Protein AF-A0A8J2SPM0-F1 (afdb_monomer)

Organism: NCBI:txid35677

Structure (mmCIF, N/CA/C/O backbone):
data_AF-A0A8J2SPM0-F1
#
_entry.id   AF-A0A8J2SPM0-F1
#
loop_
_atom_site.group_PDB
_atom_site.id
_atom_site.type_symbol
_atom_site.label_atom_id
_atom_site.label_alt_id
_atom_site.label_comp_id
_atom_site.label_asym_id
_atom_site.label_entity_id
_atom_site.label_seq_id
_atom_site.pdbx_PDB_ins_code
_atom_site.Cartn_x
_atom_site.Cartn_y
_atom_site.Cartn_z
_atom_site.occupancy
_atom_site.B_iso_or_equiv
_atom_site.auth_seq_id
_atom_site.auth_comp_id
_atom_site.auth_asym_id
_atom_site.auth_atom_id
_atom_site.pdbx_PDB_model_num
ATOM 1 N N . MET A 1 1 ? 37.078 8.625 -12.704 1.00 61.88 1 MET A N 1
ATOM 2 C CA . MET A 1 1 ? 36.762 7.289 -13.278 1.00 61.88 1 MET A CA 1
ATOM 3 C C . MET A 1 1 ? 35.542 6.614 -12.627 1.00 61.88 1 MET A C 1
ATOM 5 O O . MET A 1 1 ? 34.953 5.754 -13.272 1.00 61.88 1 MET A O 1
ATOM 9 N N . GLY A 1 2 ? 35.120 7.012 -11.414 1.00 75.56 2 GLY A N 1
ATOM 10 C CA . GLY A 1 2 ? 33.986 6.407 -10.690 1.00 75.56 2 GLY A CA 1
ATOM 11 C C . GLY A 1 2 ? 32.597 6.608 -11.316 1.00 75.56 2 GLY A C 1
ATOM 12 O O . GLY A 1 2 ? 31.775 5.696 -11.258 1.00 75.56 2 GLY A O 1
ATOM 13 N N . ASP A 1 3 ? 32.351 7.722 -12.012 1.00 78.69 3 ASP A N 1
ATOM 14 C CA . ASP A 1 3 ? 31.013 8.030 -12.556 1.00 78.69 3 ASP A CA 1
ATOM 15 C C . ASP A 1 3 ? 30.542 7.047 -13.634 1.00 78.69 3 ASP A C 1
ATOM 17 O O . ASP A 1 3 ? 29.350 6.763 -13.767 1.00 78.69 3 ASP A O 1
ATOM 21 N N . ARG A 1 4 ? 31.480 6.447 -14.379 1.00 81.19 4 ARG A N 1
ATOM 22 C CA . ARG A 1 4 ? 31.150 5.419 -15.380 1.00 81.19 4 ARG A CA 1
ATOM 23 C C . ARG A 1 4 ? 30.679 4.120 -14.723 1.00 81.19 4 ARG A C 1
ATOM 25 O O . ARG A 1 4 ? 29.792 3.455 -15.254 1.00 81.19 4 ARG A O 1
ATOM 32 N N . ILE A 1 5 ? 31.243 3.777 -13.563 1.00 82.31 5 ILE A N 1
ATOM 33 C CA . ILE A 1 5 ? 30.875 2.579 -12.796 1.00 82.31 5 ILE A CA 1
ATOM 34 C C . ILE A 1 5 ? 29.509 2.796 -12.129 1.00 82.31 5 ILE A C 1
ATOM 36 O O . ILE A 1 5 ? 28.640 1.929 -12.231 1.00 82.31 5 ILE A O 1
ATOM 40 N N . ALA A 1 6 ? 29.271 3.979 -11.551 1.00 77.88 6 ALA A N 1
ATOM 41 C CA . ALA A 1 6 ? 27.974 4.351 -10.979 1.00 77.88 6 ALA A CA 1
ATOM 42 C C . ALA A 1 6 ? 26.850 4.345 -12.035 1.00 77.88 6 ALA A C 1
ATOM 44 O O . ALA A 1 6 ? 25.774 3.783 -11.815 1.00 77.88 6 ALA A O 1
ATOM 45 N N . GLY A 1 7 ? 27.123 4.878 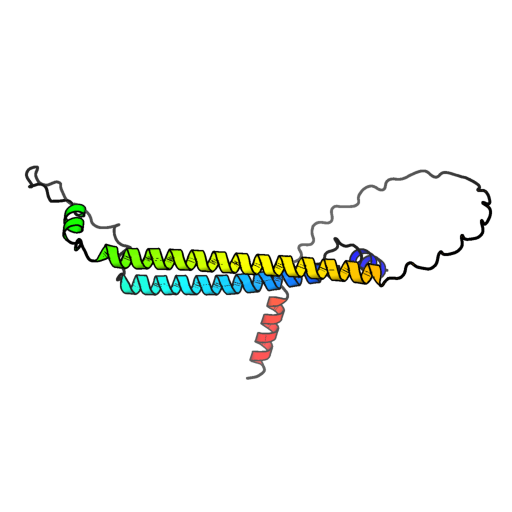-13.232 1.00 84.94 7 GLY A N 1
ATOM 46 C CA . GLY A 1 7 ? 26.183 4.850 -14.353 1.00 84.94 7 GLY A CA 1
ATOM 47 C C . GLY A 1 7 ? 25.861 3.437 -14.858 1.00 84.94 7 GLY A C 1
ATOM 48 O O . GLY A 1 7 ? 24.734 3.178 -15.282 1.00 84.94 7 GLY A O 1
ATOM 49 N N . PHE A 1 8 ? 26.812 2.500 -14.798 1.00 88.19 8 PHE A N 1
ATOM 50 C CA . PHE A 1 8 ? 26.572 1.097 -15.151 1.00 88.19 8 PHE A CA 1
ATOM 51 C C . PHE A 1 8 ? 25.718 0.374 -14.103 1.00 88.19 8 PHE A C 1
ATOM 53 O O . PHE A 1 8 ? 24.808 -0.376 -14.459 1.00 88.19 8 PHE A O 1
ATOM 60 N N . LEU A 1 9 ? 25.971 0.620 -12.816 1.00 87.19 9 LEU A N 1
ATOM 61 C CA . LEU A 1 9 ? 25.212 0.016 -11.723 1.00 87.19 9 LEU A CA 1
ATOM 62 C C . LEU A 1 9 ? 23.749 0.481 -11.710 1.00 87.19 9 LEU A C 1
ATOM 64 O O . LEU A 1 9 ? 22.857 -0.355 -11.591 1.00 87.19 9 LEU A O 1
ATOM 68 N N . ASN A 1 10 ? 23.478 1.762 -11.967 1.00 87.88 10 ASN A N 1
ATOM 69 C CA . ASN A 1 10 ? 22.110 2.302 -11.990 1.00 87.88 10 ASN A CA 1
ATOM 70 C C . ASN A 1 10 ? 21.226 1.762 -13.127 1.00 87.88 10 ASN A C 1
ATOM 72 O O . ASN A 1 10 ? 19.995 1.800 -13.026 1.00 87.88 10 ASN A O 1
ATOM 76 N N . LYS A 1 11 ? 21.828 1.220 -14.194 1.00 89.06 11 LYS A N 1
ATOM 77 C CA . LYS A 1 11 ? 21.101 0.538 -15.280 1.00 89.06 11 LYS A CA 1
ATOM 78 C C . LYS A 1 11 ? 20.624 -0.859 -14.882 1.00 89.06 11 LYS A C 1
ATOM 80 O O . LYS A 1 11 ? 19.759 -1.418 -15.556 1.00 89.06 11 LYS A O 1
ATOM 85 N N . LYS A 1 12 ? 21.174 -1.440 -13.811 1.00 93.75 12 LYS A N 1
ATOM 86 C CA . LYS A 1 12 ? 20.790 -2.777 -13.360 1.00 93.75 12 LYS A CA 1
ATOM 87 C C . LYS A 1 12 ? 19.464 -2.709 -12.592 1.00 93.75 12 LYS A C 1
ATOM 89 O O . LYS A 1 12 ? 19.326 -1.892 -11.684 1.00 93.75 12 LYS A O 1
ATOM 94 N N . PRO A 1 13 ? 18.494 -3.590 -12.896 1.00 91.50 13 PRO A N 1
ATOM 95 C CA . PRO A 1 13 ? 17.149 -3.529 -12.316 1.00 91.50 13 PRO A CA 1
ATOM 96 C C . PRO A 1 13 ? 17.102 -3.852 -10.817 1.00 91.50 13 PRO A C 1
ATOM 98 O O . PRO A 1 13 ? 16.103 -3.568 -10.165 1.00 91.50 13 PRO A O 1
ATOM 101 N N . TRP A 1 14 ? 18.159 -4.447 -10.270 1.00 93.56 14 TRP A N 1
ATOM 102 C CA . TRP A 1 14 ? 18.282 -4.782 -8.853 1.00 93.56 14 TRP A CA 1
ATOM 103 C C . TRP A 1 14 ? 19.014 -3.709 -8.040 1.00 93.56 14 TRP A C 1
ATOM 105 O O . TRP A 1 14 ? 19.028 -3.787 -6.817 1.00 93.56 14 TRP A O 1
ATOM 115 N N . HIS A 1 15 ? 19.632 -2.713 -8.684 1.00 95.19 15 HIS A N 1
ATOM 116 C CA . HIS A 1 15 ? 20.407 -1.711 -7.961 1.00 95.19 15 HIS A CA 1
ATOM 117 C C . HIS A 1 15 ? 19.466 -0.740 -7.230 1.00 95.19 15 HIS A C 1
ATOM 119 O O . HIS A 1 15 ? 18.539 -0.219 -7.861 1.00 95.19 15 HIS A O 1
ATOM 125 N N . PRO A 1 16 ? 19.667 -0.464 -5.930 1.00 92.88 16 PRO A N 1
ATOM 126 C CA . PRO A 1 16 ? 18.746 0.366 -5.151 1.00 92.88 16 PRO A CA 1
ATOM 127 C C . PRO A 1 16 ? 18.703 1.814 -5.654 1.00 92.88 16 PRO A C 1
ATOM 129 O O . PRO A 1 16 ? 17.641 2.423 -5.688 1.00 92.88 16 PRO A O 1
ATOM 132 N N . SER A 1 17 ? 19.830 2.337 -6.145 1.00 91.50 17 SER A N 1
ATOM 133 C CA . SER A 1 17 ? 19.923 3.691 -6.711 1.00 91.50 17 SER A CA 1
ATOM 134 C C . SER A 1 17 ? 19.418 3.797 -8.156 1.00 91.50 17 SER A C 1
ATOM 136 O O . SER A 1 17 ? 19.512 4.858 -8.767 1.00 91.50 17 SER A O 1
ATOM 138 N N . SER A 1 18 ? 18.891 2.712 -8.737 1.00 94.00 18 SER A N 1
ATOM 139 C CA . SER A 1 18 ? 18.189 2.804 -10.017 1.00 94.00 18 SER A CA 1
ATOM 140 C C . SER A 1 18 ? 16.910 3.621 -9.831 1.00 94.00 18 SER A C 1
ATOM 142 O O . SER A 1 18 ? 16.133 3.339 -8.921 1.00 94.00 18 SER A O 1
ATOM 144 N N . PHE A 1 19 ? 16.646 4.575 -10.727 1.00 92.88 19 PHE A N 1
ATOM 145 C CA . PHE A 1 19 ? 15.459 5.440 -10.675 1.00 92.88 19 PHE A CA 1
ATOM 146 C C . PHE A 1 19 ? 14.149 4.653 -10.490 1.00 92.88 19 PHE A C 1
ATOM 148 O O . PHE A 1 19 ? 13.298 5.023 -9.692 1.00 92.88 19 PHE A O 1
ATOM 155 N N . ARG A 1 20 ? 14.019 3.494 -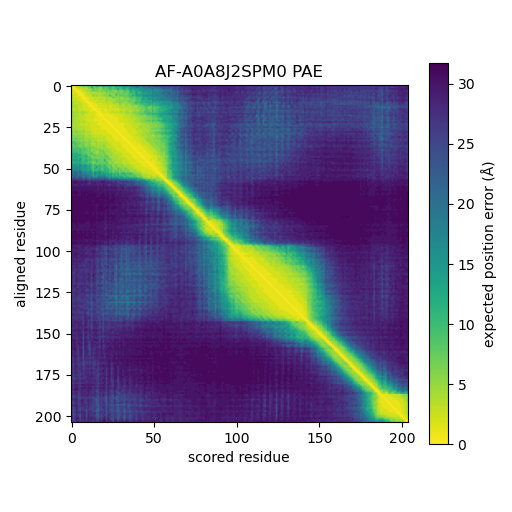11.151 1.00 93.00 20 ARG A N 1
ATOM 156 C CA . ARG A 1 20 ? 12.839 2.619 -11.020 1.00 93.00 20 ARG A CA 1
ATOM 157 C C . ARG A 1 20 ? 12.670 2.027 -9.623 1.00 93.00 20 ARG A C 1
ATOM 159 O O . ARG A 1 20 ? 11.551 1.718 -9.231 1.00 93.00 20 ARG A O 1
ATOM 166 N N . ASN A 1 21 ? 13.766 1.772 -8.916 1.00 94.75 21 ASN A N 1
ATOM 167 C CA . ASN A 1 21 ? 13.711 1.237 -7.560 1.00 94.75 21 ASN A CA 1
ATOM 168 C C . ASN A 1 21 ? 13.490 2.360 -6.551 1.00 94.75 21 ASN A C 1
ATOM 170 O O . ASN A 1 21 ? 12.674 2.180 -5.660 1.00 94.75 21 ASN A O 1
ATOM 174 N N . GLN A 1 22 ? 14.090 3.533 -6.764 1.00 93.88 22 GLN A N 1
ATOM 175 C CA . GLN A 1 22 ? 13.787 4.736 -5.985 1.00 93.88 22 GLN A CA 1
ATOM 176 C C . GLN A 1 22 ? 12.302 5.112 -6.073 1.00 93.88 22 GLN A C 1
ATOM 178 O O . GLN A 1 22 ? 11.670 5.333 -5.048 1.00 93.88 22 GLN A O 1
ATOM 183 N N . GLU A 1 23 ? 11.716 5.088 -7.273 1.00 95.75 23 GLU A N 1
ATOM 184 C CA . GLU A 1 23 ? 10.285 5.345 -7.468 1.00 95.75 23 GLU A CA 1
ATOM 185 C C . GLU A 1 23 ? 9.410 4.316 -6.731 1.00 95.75 23 GLU A C 1
ATOM 187 O O . GLU A 1 23 ? 8.421 4.676 -6.097 1.00 95.75 23 GLU A O 1
ATOM 192 N N . LYS A 1 24 ? 9.786 3.029 -6.746 1.00 96.12 24 LYS A N 1
ATOM 193 C CA . LYS A 1 24 ? 9.072 1.991 -5.983 1.00 96.12 24 LYS A CA 1
ATOM 194 C C . LYS A 1 24 ? 9.172 2.206 -4.478 1.00 96.12 24 LYS A C 1
ATOM 196 O O . LYS A 1 24 ? 8.163 2.046 -3.798 1.00 96.12 24 LYS A O 1
ATOM 201 N N . THR A 1 25 ? 10.362 2.527 -3.972 1.00 96.44 25 THR A N 1
ATOM 202 C CA . THR A 1 25 ? 10.574 2.811 -2.549 1.00 96.44 25 THR A CA 1
ATOM 203 C C . THR A 1 25 ? 9.739 4.012 -2.132 1.00 96.44 25 THR A C 1
ATOM 205 O O . THR A 1 25 ? 8.984 3.912 -1.176 1.00 96.44 25 THR A O 1
ATOM 208 N N . TRP A 1 26 ? 9.750 5.084 -2.923 1.00 96.56 26 TRP A N 1
ATOM 209 C CA . TRP A 1 26 ? 8.947 6.274 -2.661 1.00 96.56 26 TRP A CA 1
ATOM 210 C C . TRP A 1 26 ? 7.435 5.990 -2.642 1.00 96.56 26 TRP A C 1
ATOM 212 O O . TRP A 1 26 ? 6.715 6.447 -1.756 1.00 96.56 26 TRP A O 1
ATOM 222 N N . LEU A 1 27 ? 6.931 5.175 -3.576 1.00 95.44 27 LEU A N 1
ATOM 223 C CA . LEU A 1 27 ? 5.526 4.750 -3.565 1.00 95.44 27 LEU A CA 1
ATOM 224 C C . LEU A 1 27 ? 5.184 3.868 -2.355 1.00 95.44 27 LEU A C 1
ATOM 226 O O . LEU A 1 27 ? 4.064 3.939 -1.843 1.00 95.44 27 LEU A O 1
ATOM 230 N N . ALA A 1 28 ? 6.118 3.025 -1.912 1.00 94.75 28 ALA A N 1
ATOM 231 C CA . ALA A 1 28 ? 5.950 2.209 -0.715 1.00 94.75 28 ALA A CA 1
ATOM 232 C C . ALA A 1 28 ? 5.929 3.077 0.551 1.00 94.75 28 ALA A C 1
ATOM 234 O O . ALA A 1 28 ? 5.056 2.879 1.390 1.00 94.75 28 ALA A O 1
ATOM 235 N N . GLU A 1 29 ? 6.811 4.073 0.643 1.00 94.12 29 GLU A N 1
ATOM 236 C CA . GLU A 1 29 ? 6.851 5.054 1.733 1.00 94.12 29 GLU A CA 1
ATOM 237 C C . GLU A 1 29 ? 5.555 5.863 1.805 1.00 94.12 29 GLU A C 1
ATOM 239 O O . GLU A 1 29 ? 4.922 5.895 2.853 1.00 94.12 29 GLU A O 1
ATOM 244 N N . GLN A 1 30 ? 5.069 6.408 0.683 1.00 92.94 30 GLN A N 1
ATOM 245 C CA . GLN A 1 30 ? 3.784 7.120 0.663 1.00 92.94 30 GLN A CA 1
ATOM 246 C C . GLN A 1 30 ? 2.603 6.249 1.095 1.00 92.94 30 GLN A C 1
ATOM 248 O O . GLN A 1 30 ? 1.615 6.740 1.646 1.00 92.94 30 GLN A O 1
ATOM 253 N N . ARG A 1 31 ? 2.647 4.955 0.772 1.00 92.62 31 ARG A N 1
ATOM 254 C CA . ARG A 1 31 ? 1.608 4.025 1.198 1.00 92.62 31 ARG A CA 1
ATOM 255 C C . ARG A 1 31 ? 1.713 3.744 2.694 1.00 92.62 31 ARG A C 1
ATOM 257 O O . ARG A 1 31 ? 0.686 3.774 3.364 1.00 92.62 31 ARG A O 1
ATOM 264 N N . ALA A 1 32 ? 2.922 3.506 3.194 1.00 92.06 32 ALA A N 1
ATOM 265 C CA . ALA A 1 32 ? 3.178 3.286 4.610 1.00 92.06 32 ALA A CA 1
ATOM 266 C C . ALA A 1 32 ? 2.768 4.505 5.447 1.00 92.06 32 ALA A C 1
ATOM 268 O O . ALA A 1 32 ? 2.089 4.338 6.448 1.00 92.06 32 ALA A O 1
ATOM 269 N N . GLU A 1 33 ? 3.062 5.722 4.986 1.00 91.25 33 GLU A N 1
ATOM 270 C CA . GLU A 1 33 ? 2.674 6.968 5.656 1.00 91.25 33 GLU A CA 1
ATOM 271 C C . GLU A 1 33 ? 1.147 7.116 5.765 1.00 91.25 33 GLU A C 1
ATOM 273 O O . GLU A 1 33 ? 0.616 7.467 6.818 1.00 91.25 33 GLU A O 1
ATOM 278 N N . LYS A 1 34 ? 0.404 6.777 4.702 1.00 91.75 34 LYS A N 1
ATOM 279 C CA . LYS A 1 34 ? -1.071 6.776 4.732 1.00 91.75 34 LYS A CA 1
ATOM 280 C C . LYS A 1 34 ? -1.631 5.716 5.676 1.00 91.75 34 LYS A C 1
ATOM 282 O O . LYS A 1 34 ? -2.621 5.967 6.360 1.00 91.75 34 LYS A O 1
ATOM 287 N N . GLU A 1 35 ? -1.029 4.530 5.691 1.00 86.81 35 GLU A N 1
ATOM 288 C CA . GLU A 1 35 ? -1.426 3.448 6.594 1.00 86.81 35 GLU A CA 1
ATOM 289 C C . GLU A 1 35 ? -1.102 3.806 8.057 1.00 86.81 35 GLU A C 1
ATOM 291 O O . GLU A 1 35 ? -1.930 3.570 8.934 1.00 86.81 35 GLU A O 1
ATOM 296 N N . GLU A 1 36 ? 0.030 4.459 8.323 1.00 88.69 36 GLU A N 1
ATOM 297 C CA . GLU A 1 36 ? 0.413 4.948 9.650 1.00 88.69 36 GLU A CA 1
ATOM 298 C C . GLU A 1 36 ? -0.522 6.059 10.143 1.00 88.69 36 GLU A C 1
ATOM 300 O O . GLU A 1 36 ? -0.984 6.002 11.284 1.00 88.69 36 GLU A O 1
ATOM 305 N N . ALA A 1 37 ? -0.875 7.024 9.288 1.00 89.06 37 ALA A N 1
ATOM 306 C CA . ALA A 1 37 ? -1.863 8.051 9.613 1.00 89.06 37 ALA A CA 1
ATOM 307 C C . ALA A 1 37 ? -3.223 7.432 9.982 1.00 89.06 37 ALA A C 1
ATOM 309 O O . ALA A 1 37 ? -3.774 7.741 11.039 1.00 89.06 37 ALA A O 1
ATOM 310 N N . ALA A 1 38 ? -3.717 6.488 9.176 1.00 89.56 38 ALA A N 1
ATOM 311 C CA . ALA A 1 38 ? -4.972 5.792 9.456 1.00 89.56 38 ALA A CA 1
ATOM 312 C C . ALA A 1 38 ? -4.911 4.964 10.755 1.00 89.56 38 ALA A C 1
ATOM 314 O O . ALA A 1 38 ? -5.873 4.923 11.526 1.00 89.56 38 ALA A O 1
ATOM 315 N N . LEU A 1 39 ? -3.779 4.309 11.033 1.00 88.12 39 LEU A N 1
ATOM 316 C CA . LEU A 1 39 ? -3.575 3.585 12.290 1.00 88.12 39 LEU A CA 1
ATOM 317 C C . LEU A 1 39 ? -3.531 4.533 13.490 1.00 88.12 39 LEU A C 1
ATOM 319 O O . LEU A 1 39 ? -4.102 4.219 14.533 1.00 88.12 39 LEU A O 1
ATOM 323 N N . ARG A 1 40 ? -2.898 5.699 13.353 1.00 90.12 40 ARG A N 1
ATOM 324 C CA . ARG A 1 40 ? -2.813 6.707 14.412 1.00 90.12 40 ARG A CA 1
ATOM 325 C C . ARG A 1 40 ? -4.182 7.283 14.759 1.00 90.12 40 ARG A C 1
ATOM 327 O O . ARG A 1 40 ? -4.492 7.399 15.942 1.00 90.12 40 ARG A O 1
ATOM 334 N N . GLU A 1 41 ? -5.001 7.587 13.755 1.00 88.44 41 GLU A N 1
ATOM 335 C CA . GLU A 1 41 ? -6.392 8.014 13.945 1.00 88.44 41 GLU A CA 1
ATOM 336 C C . GLU A 1 41 ? -7.202 6.940 14.673 1.00 88.44 41 GLU A C 1
ATOM 338 O O . GLU A 1 41 ? -7.847 7.224 15.680 1.00 88.44 41 GLU A O 1
ATOM 343 N N . ARG A 1 42 ? -7.079 5.679 14.247 1.00 87.38 42 ARG A N 1
ATOM 344 C CA . ARG A 1 42 ? -7.768 4.557 14.891 1.00 87.38 42 ARG A CA 1
ATOM 345 C C . ARG A 1 42 ? -7.333 4.347 16.342 1.00 87.38 42 ARG A C 1
ATOM 347 O O . ARG A 1 42 ? -8.159 4.049 17.198 1.00 87.38 42 ARG A O 1
ATOM 354 N N . ILE A 1 43 ? -6.045 4.500 16.643 1.00 89.81 43 ILE A N 1
ATOM 355 C CA . ILE A 1 43 ? -5.537 4.423 18.021 1.00 89.81 43 ILE A CA 1
ATOM 356 C C . ILE A 1 43 ? -6.076 5.588 18.859 1.00 89.81 43 ILE A C 1
ATOM 358 O O . ILE A 1 43 ? -6.397 5.389 20.030 1.00 89.81 43 ILE A O 1
ATOM 362 N N . ALA A 1 44 ? -6.179 6.791 18.290 1.00 90.69 44 ALA A N 1
ATOM 363 C CA . ALA A 1 44 ? -6.751 7.944 18.981 1.00 90.69 44 ALA A CA 1
ATOM 364 C C . ALA A 1 44 ? -8.247 7.747 19.279 1.00 90.69 44 ALA A C 1
ATOM 366 O O . ALA A 1 44 ? -8.689 8.056 20.382 1.00 90.69 44 ALA A O 1
ATOM 367 N N . GLU A 1 45 ? -9.000 7.168 18.342 1.00 86.94 45 GLU A N 1
ATOM 368 C CA . GLU A 1 45 ? -10.412 6.826 18.532 1.00 86.94 45 GLU A CA 1
ATOM 369 C C . GLU A 1 45 ? -10.596 5.781 19.640 1.00 86.94 45 GLU A C 1
ATOM 371 O O . GLU A 1 45 ? -11.365 6.011 20.567 1.00 86.94 45 GLU A O 1
ATOM 376 N N . ILE A 1 46 ? -9.802 4.703 19.636 1.00 87.44 46 ILE A N 1
ATOM 377 C CA . ILE A 1 46 ? -9.830 3.683 20.700 1.00 87.44 46 ILE A CA 1
ATOM 378 C C .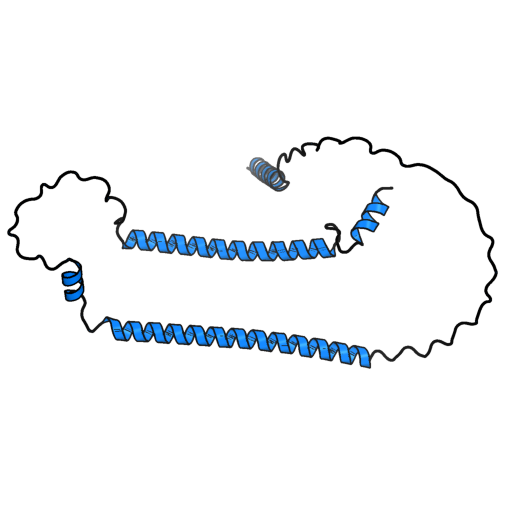 ILE A 1 46 ? -9.499 4.291 22.069 1.00 87.44 46 ILE A C 1
ATOM 380 O O . ILE A 1 46 ? -10.117 3.940 23.072 1.00 87.44 46 ILE A O 1
ATOM 384 N N . LYS A 1 47 ? -8.515 5.196 22.138 1.00 90.06 47 LYS A N 1
ATOM 385 C CA . LYS A 1 47 ? -8.177 5.884 23.393 1.00 90.06 47 LYS A CA 1
ATOM 386 C C . LYS A 1 47 ? -9.341 6.731 23.891 1.00 90.06 47 LYS A C 1
ATOM 388 O O . LYS A 1 47 ? -9.668 6.655 25.068 1.00 90.06 47 LYS A O 1
ATOM 393 N N . LYS A 1 48 ? -9.996 7.465 22.992 1.00 88.50 48 LYS A N 1
ATOM 394 C CA . LYS A 1 48 ? -11.162 8.278 23.329 1.00 88.50 48 LYS A CA 1
ATOM 395 C C . LYS A 1 48 ? -12.341 7.422 23.802 1.00 88.50 48 LYS A C 1
ATOM 397 O O . LYS A 1 48 ? -12.942 7.739 24.821 1.00 88.50 48 LYS A O 1
ATOM 402 N N . GLU A 1 49 ? -12.635 6.315 23.118 1.00 81.62 49 GLU A N 1
ATOM 403 C CA . GLU A 1 49 ? -13.670 5.365 23.550 1.00 81.62 49 GLU A CA 1
ATOM 404 C C . GLU A 1 49 ? -13.356 4.780 24.932 1.00 81.62 49 GLU A C 1
ATOM 406 O O . GLU A 1 49 ? -14.252 4.660 25.764 1.00 81.62 49 GLU A O 1
ATOM 411 N N . LYS A 1 50 ? -12.081 4.474 25.207 1.00 85.38 50 LYS A N 1
ATOM 412 C CA . LYS A 1 50 ? -11.638 3.974 26.512 1.00 85.38 50 LYS A CA 1
ATOM 413 C C . LYS A 1 50 ? -11.785 5.022 27.619 1.00 85.38 50 LYS A C 1
ATOM 415 O O . LYS A 1 50 ? -12.232 4.684 28.707 1.00 85.38 50 LYS A O 1
ATOM 420 N N . GLU A 1 51 ? -11.441 6.280 27.351 1.00 81.00 51 GLU A N 1
ATOM 421 C CA . GLU A 1 51 ? -11.613 7.388 28.303 1.00 81.00 51 GLU A CA 1
ATOM 422 C C . GLU A 1 51 ? -13.102 7.668 28.590 1.00 81.00 51 GLU A C 1
ATOM 424 O O . GLU A 1 51 ? -13.490 7.913 29.736 1.00 81.00 51 GLU A O 1
ATOM 429 N N . GLU A 1 52 ? -13.961 7.583 27.569 1.00 82.06 52 GLU A N 1
ATOM 430 C CA . GLU A 1 52 ? -15.416 7.702 27.721 1.00 82.06 52 GLU A CA 1
ATOM 431 C C . GLU A 1 52 ? -16.015 6.507 28.478 1.00 82.06 52 GLU A C 1
ATOM 433 O O . GLU A 1 52 ? -16.893 6.693 29.324 1.00 82.06 52 GLU A O 1
ATOM 438 N N . GLU A 1 53 ? -15.539 5.285 28.219 1.00 73.62 53 GLU A N 1
ATOM 439 C CA . GLU A 1 53 ? -15.925 4.087 28.967 1.00 73.62 53 GLU A CA 1
ATOM 440 C C . GLU A 1 53 ? -15.481 4.176 30.431 1.00 73.62 53 GLU A C 1
ATOM 442 O O . GLU A 1 53 ? -16.280 3.892 31.319 1.00 73.62 53 GLU A O 1
ATOM 447 N N . GLU A 1 54 ? -14.263 4.637 30.711 1.00 72.44 54 GLU A N 1
ATOM 448 C CA . GLU A 1 54 ? -13.746 4.818 32.071 1.00 72.44 54 GLU A CA 1
ATOM 449 C C . GLU A 1 54 ? -14.529 5.892 32.844 1.00 72.44 54 GLU A C 1
ATOM 451 O O . GLU A 1 54 ? -14.904 5.684 34.003 1.00 72.44 54 GLU A O 1
ATOM 456 N N . SER A 1 55 ? -14.888 6.989 32.171 1.00 71.25 55 SER A N 1
ATOM 457 C CA . SER A 1 55 ? -15.742 8.044 32.731 1.00 71.25 55 SER A CA 1
ATOM 458 C C . SER A 1 55 ? -17.173 7.558 32.988 1.00 71.25 55 SER A C 1
ATOM 460 O O . SER A 1 55 ? -17.804 7.952 33.968 1.00 71.25 55 SER A O 1
ATOM 462 N N . ARG A 1 56 ? -17.699 6.672 32.131 1.00 70.88 56 ARG A N 1
ATOM 463 C CA . ARG A 1 56 ? -19.048 6.101 32.265 1.00 70.88 56 ARG A CA 1
ATOM 464 C C . ARG A 1 56 ? -19.110 4.951 33.269 1.00 70.88 56 ARG A C 1
ATOM 466 O O . ARG A 1 56 ? -20.141 4.760 33.908 1.00 70.88 56 ARG A O 1
ATOM 473 N N . SER A 1 57 ? -18.029 4.187 33.394 1.00 67.81 57 SER A N 1
ATOM 474 C CA . SER A 1 57 ? -17.905 3.044 34.299 1.00 67.81 57 SER A CA 1
ATOM 475 C C . SER A 1 57 ? -17.483 3.452 35.712 1.00 67.81 57 SER A C 1
ATOM 477 O O . SER A 1 57 ? -17.456 2.587 36.587 1.00 67.81 57 SER A O 1
ATOM 479 N N . GLY A 1 58 ? -17.159 4.728 35.954 1.00 53.91 58 GLY A N 1
ATOM 480 C CA . GLY A 1 58 ? -16.845 5.242 37.285 1.00 53.91 58 GLY A CA 1
ATOM 481 C C . GLY A 1 58 ? -15.714 4.468 37.966 1.00 53.91 58 GLY A C 1
ATOM 482 O O . GLY A 1 58 ? -15.942 3.862 39.005 1.00 53.91 58 GLY A O 1
ATOM 483 N N . GLY A 1 59 ? -14.516 4.432 37.368 1.00 53.47 59 GLY A N 1
ATOM 484 C CA . GLY A 1 59 ? -13.275 4.004 38.047 1.00 53.47 59 GLY A CA 1
ATOM 485 C C . GLY A 1 59 ? -13.263 2.598 38.677 1.00 53.47 59 GLY A C 1
ATOM 486 O O . GLY A 1 59 ? -12.463 2.325 39.568 1.00 53.47 59 GLY A O 1
ATOM 487 N N . GLY A 1 60 ? -14.156 1.699 38.267 1.00 49.97 60 GLY A N 1
ATOM 488 C CA . GLY A 1 60 ? -14.476 0.493 39.028 1.00 49.97 60 GLY A CA 1
ATOM 489 C C . GLY A 1 60 ? -13.826 -0.802 38.547 1.00 49.97 60 GLY A C 1
ATOM 490 O O . GLY A 1 60 ? -14.552 -1.778 38.427 1.00 49.97 60 GLY A O 1
ATOM 491 N N . TRP A 1 61 ? -12.518 -0.854 38.258 1.00 52.00 61 TRP A N 1
ATOM 492 C CA . TRP A 1 61 ? -11.844 -2.146 37.979 1.00 52.00 61 TRP A CA 1
ATOM 493 C C . TRP A 1 61 ? -10.418 -2.318 38.528 1.00 52.00 61 TRP A C 1
ATOM 495 O O . TRP A 1 61 ? -9.745 -3.279 38.161 1.00 52.00 61 TRP A O 1
ATOM 505 N N . VAL A 1 62 ? -9.952 -1.483 39.465 1.00 53.59 62 VAL A N 1
ATOM 506 C CA . VAL A 1 62 ? -8.695 -1.761 40.190 1.00 53.59 62 VAL A CA 1
ATOM 507 C C . VAL A 1 62 ? -8.827 -1.404 41.671 1.00 53.59 62 VAL A C 1
ATOM 509 O O . VAL A 1 62 ? -8.596 -0.264 42.048 1.00 53.59 62 VAL A O 1
ATOM 512 N N . ALA A 1 63 ? -9.201 -2.386 42.500 1.00 49.53 63 ALA A N 1
ATOM 513 C CA . ALA A 1 63 ? -8.798 -2.521 43.911 1.00 49.53 63 ALA A CA 1
ATOM 514 C C . ALA A 1 63 ? -9.444 -3.781 44.525 1.00 49.53 63 ALA A C 1
ATOM 516 O O . ALA A 1 63 ? -10.312 -3.700 45.388 1.00 49.53 63 ALA A O 1
ATOM 517 N N . ALA A 1 64 ? -9.044 -4.968 44.065 1.00 47.75 64 ALA A N 1
ATOM 518 C CA . ALA A 1 64 ? -9.396 -6.234 44.722 1.00 47.75 64 ALA A CA 1
ATOM 519 C C . ALA A 1 64 ? -8.159 -6.918 45.331 1.00 47.75 64 ALA A C 1
ATOM 521 O O . ALA A 1 64 ? -8.077 -8.143 45.328 1.00 47.75 64 ALA A O 1
ATOM 522 N N . ALA A 1 65 ? -7.173 -6.139 45.793 1.00 52.69 65 ALA A N 1
ATOM 523 C CA . ALA A 1 65 ? -5.929 -6.687 46.336 1.00 52.69 65 ALA A CA 1
ATOM 524 C C . ALA A 1 65 ? -5.817 -6.617 47.867 1.00 52.69 65 ALA A C 1
ATOM 526 O O . ALA A 1 65 ? -5.144 -7.470 48.424 1.00 52.69 65 ALA A O 1
ATOM 527 N N . ASP A 1 66 ? -6.511 -5.711 48.567 1.00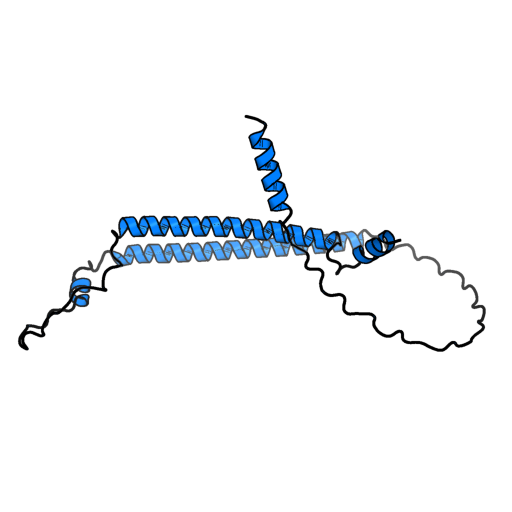 53.59 66 ASP A N 1
ATOM 528 C CA . ASP A 1 66 ? -6.278 -5.537 50.007 1.00 53.59 66 ASP A CA 1
ATOM 529 C C . ASP A 1 66 ? -7.575 -5.324 50.802 1.00 53.59 66 ASP A C 1
ATOM 531 O O . ASP A 1 66 ? -8.075 -4.209 50.946 1.00 53.59 66 ASP A O 1
ATOM 535 N N . ASN A 1 67 ? -8.121 -6.405 51.370 1.00 42.41 67 ASN A N 1
ATOM 536 C CA . ASN A 1 67 ? -8.802 -6.320 52.664 1.00 42.41 67 ASN A CA 1
ATOM 537 C C . ASN A 1 67 ? -8.723 -7.667 53.417 1.00 42.41 67 ASN A C 1
ATOM 539 O O . ASN A 1 67 ? -9.065 -8.707 52.845 1.00 42.41 67 ASN A O 1
ATOM 543 N N . PRO A 1 68 ? -8.252 -7.678 54.679 1.00 54.88 68 PRO A N 1
ATOM 544 C CA . PRO A 1 68 ? -7.944 -8.891 55.424 1.00 54.88 68 PRO A CA 1
ATOM 545 C C . PRO A 1 68 ? -9.168 -9.488 56.143 1.00 54.88 68 PRO A C 1
ATOM 547 O O . PRO A 1 68 ? -10.011 -8.777 56.675 1.00 54.88 68 PRO A O 1
ATOM 550 N N . VAL A 1 69 ? -9.169 -10.823 56.243 1.00 49.56 69 VAL A N 1
ATOM 551 C CA . VAL A 1 69 ? -9.839 -11.648 57.270 1.00 49.56 69 VAL A CA 1
ATOM 552 C C . VAL A 1 69 ? -11.375 -11.546 57.355 1.00 49.56 69 VAL A C 1
ATOM 554 O O . VAL A 1 69 ? -11.945 -10.675 58.003 1.00 49.56 69 VAL A O 1
ATOM 557 N N . CYS A 1 70 ? -12.058 -12.588 56.871 1.00 38.38 70 CYS A N 1
ATOM 558 C CA . CYS A 1 70 ? -13.361 -13.002 57.399 1.00 38.38 70 CYS A CA 1
ATOM 559 C C . CYS A 1 70 ? -13.311 -14.487 57.777 1.00 38.38 70 CYS A C 1
ATOM 561 O O . CYS A 1 70 ? -13.150 -15.365 56.933 1.00 38.38 70 CYS A O 1
ATOM 563 N N . LYS A 1 71 ? -13.417 -14.741 59.085 1.00 50.69 71 LYS A N 1
ATOM 564 C CA . LYS A 1 71 ? -13.556 -16.062 59.715 1.00 50.69 71 LYS A CA 1
ATOM 565 C C . LYS A 1 71 ? -14.753 -16.830 59.121 1.00 50.69 71 LYS A C 1
ATOM 567 O O . LYS A 1 71 ? -15.791 -16.206 58.893 1.00 50.69 71 LYS A O 1
ATOM 572 N N . PRO A 1 72 ? -14.683 -18.164 58.947 1.00 46.31 72 PRO A N 1
ATOM 573 C CA . PRO A 1 72 ? -15.847 -18.945 58.549 1.00 46.31 72 PRO A CA 1
ATOM 574 C C . PRO A 1 72 ? -16.791 -19.102 59.747 1.00 46.31 72 PRO A C 1
ATOM 576 O O . PRO A 1 72 ? -16.528 -19.874 60.668 1.00 46.31 72 PRO A O 1
ATOM 579 N N . ALA A 1 73 ? -17.890 -18.350 59.754 1.00 44.91 73 ALA A N 1
ATOM 580 C CA . ALA A 1 73 ? -18.961 -18.523 60.724 1.00 44.91 73 ALA A CA 1
ATOM 581 C C . ALA A 1 73 ? -20.081 -19.401 60.144 1.00 44.91 73 ALA A C 1
ATOM 583 O O . ALA A 1 73 ? -20.721 -19.028 59.166 1.00 44.91 73 ALA A O 1
ATOM 584 N N . SER A 1 74 ? -20.344 -20.502 60.853 1.00 45.75 74 SER A N 1
ATOM 585 C CA . SER A 1 74 ? -21.637 -21.185 61.002 1.00 45.75 74 SER A CA 1
ATOM 586 C C . SER A 1 74 ? -22.228 -21.940 59.799 1.00 45.75 74 SER A C 1
ATOM 588 O O . SER A 1 74 ? -22.610 -21.381 58.775 1.00 45.75 74 SER A O 1
ATOM 590 N N . SER A 1 75 ? -22.404 -23.248 59.994 1.00 51.28 75 SER A N 1
ATOM 591 C CA . SER A 1 75 ? -22.934 -24.252 59.064 1.00 51.28 75 SER A CA 1
ATOM 592 C C . SER A 1 75 ? -24.464 -24.251 58.883 1.00 51.28 75 SER A C 1
ATOM 594 O O . SER A 1 75 ? -25.004 -25.229 58.379 1.00 51.28 75 SER A O 1
ATOM 596 N N . ASN A 1 76 ? -25.180 -23.179 59.243 1.00 53.16 76 ASN A N 1
ATOM 597 C CA . ASN A 1 76 ? -26.649 -23.123 59.156 1.00 53.16 76 ASN A CA 1
ATOM 598 C C . ASN A 1 76 ? -27.177 -21.793 58.581 1.00 53.16 76 ASN A C 1
ATOM 600 O O . ASN A 1 76 ? -27.951 -21.089 59.225 1.00 53.16 76 ASN A O 1
ATOM 604 N N . ALA A 1 77 ? -26.782 -21.440 57.353 1.00 48.94 77 ALA A N 1
ATOM 605 C CA . ALA A 1 77 ? -27.386 -20.327 56.613 1.00 48.94 77 ALA A CA 1
ATOM 606 C C . ALA A 1 77 ? -28.251 -20.845 55.442 1.00 48.94 77 ALA A C 1
ATOM 608 O O . ALA A 1 77 ? -27.790 -21.710 54.690 1.00 48.94 77 ALA A O 1
ATOM 609 N N . PRO A 1 78 ? -29.485 -20.332 55.243 1.00 56.34 78 PRO A N 1
ATOM 610 C CA . PRO A 1 78 ? -30.312 -20.704 54.099 1.00 56.34 78 PRO A CA 1
ATOM 611 C C . PRO A 1 78 ? -29.589 -20.336 52.798 1.00 56.34 78 PRO A C 1
ATOM 613 O O . PRO A 1 78 ? -28.992 -19.263 52.692 1.00 56.34 78 PRO A O 1
ATOM 616 N N . LYS A 1 79 ? -29.619 -21.253 51.821 1.00 57.03 79 LYS A N 1
ATOM 617 C CA . LYS A 1 79 ? -28.937 -21.139 50.522 1.00 57.03 79 LYS A CA 1
ATOM 618 C C . LYS A 1 79 ? -29.252 -19.782 49.882 1.00 57.03 79 LYS A C 1
ATOM 620 O O . LYS A 1 79 ? -30.335 -19.585 49.337 1.00 57.03 79 LYS A O 1
ATOM 625 N N . ARG A 1 80 ? -28.310 -18.838 49.964 1.00 55.56 80 ARG A N 1
ATOM 626 C CA . ARG A 1 80 ? -28.388 -17.547 49.272 1.00 55.56 80 ARG A CA 1
ATOM 627 C C . ARG A 1 80 ? -28.409 -17.864 47.780 1.00 55.56 80 ARG A C 1
ATOM 629 O O . ARG A 1 80 ? -27.452 -18.451 47.278 1.00 55.56 80 ARG A O 1
ATOM 636 N N . SER A 1 81 ? -29.500 -17.526 47.094 1.00 60.62 81 SER A N 1
ATOM 637 C CA . SER A 1 81 ? -29.565 -17.530 45.631 1.00 60.62 81 SER A CA 1
ATOM 638 C C . SER A 1 81 ? -28.320 -16.808 45.115 1.00 60.62 81 SER A C 1
ATOM 640 O O . SER A 1 81 ? -28.088 -15.652 45.482 1.00 60.62 81 SER A O 1
ATOM 642 N N . GLY A 1 82 ? -27.462 -17.515 44.374 1.00 64.19 82 GLY A N 1
ATOM 643 C CA . GLY A 1 82 ? -26.186 -16.970 43.914 1.00 64.19 82 GLY A CA 1
ATOM 644 C C . GLY A 1 82 ? -26.405 -15.677 43.131 1.00 64.19 82 GLY A C 1
ATOM 645 O O . GLY A 1 82 ? -27.468 -15.476 42.552 1.00 64.19 82 GLY A O 1
ATOM 646 N N . ALA A 1 83 ? -25.407 -14.793 43.089 1.00 61.75 83 ALA A N 1
ATOM 647 C CA . ALA A 1 83 ? -25.510 -13.509 42.385 1.00 61.75 83 ALA A CA 1
ATOM 648 C C . ALA A 1 83 ? -26.033 -13.654 40.937 1.00 61.75 83 ALA A C 1
ATOM 650 O O . ALA A 1 83 ? -26.771 -12.797 40.459 1.00 61.75 83 ALA A O 1
ATOM 651 N N . ALA A 1 84 ? -25.729 -14.779 40.279 1.00 59.50 84 ALA A N 1
ATOM 652 C CA . ALA A 1 84 ? -26.251 -15.143 38.963 1.00 59.50 84 ALA A CA 1
ATOM 653 C C . ALA A 1 84 ? -27.791 -15.244 38.903 1.00 59.50 84 ALA A C 1
ATOM 655 O O . ALA A 1 84 ? -28.391 -14.847 37.910 1.00 59.50 84 ALA A O 1
ATOM 656 N N . ASP A 1 85 ? -28.429 -15.725 39.967 1.00 63.94 85 ASP A N 1
ATOM 657 C CA . ASP A 1 85 ? -29.877 -15.938 40.061 1.00 63.94 85 ASP A CA 1
ATOM 658 C C . ASP A 1 85 ? -30.624 -14.612 40.318 1.00 63.94 85 ASP A C 1
ATOM 660 O O . ASP A 1 85 ? -31.681 -14.340 39.748 1.00 63.94 85 ASP A O 1
ATOM 664 N N . LEU A 1 86 ? -30.005 -13.702 41.082 1.00 64.19 86 LEU A N 1
ATOM 665 C CA . LEU A 1 86 ? -30.497 -12.328 41.252 1.00 64.19 86 LEU A CA 1
ATOM 666 C C . LEU A 1 86 ? -30.343 -11.496 39.964 1.00 64.19 86 LEU A C 1
ATOM 668 O O . LEU A 1 86 ? -31.246 -10.739 39.611 1.00 64.19 86 LEU A O 1
ATOM 672 N N . LEU A 1 87 ? -29.245 -11.681 39.221 1.00 62.41 87 LEU A N 1
ATOM 673 C CA . LEU A 1 87 ? -29.021 -11.063 37.905 1.00 62.41 87 LEU A CA 1
ATOM 674 C C . LEU A 1 87 ? -29.984 -11.595 36.833 1.00 62.41 87 LEU A C 1
ATOM 676 O O . LEU A 1 87 ? -30.445 -10.827 35.987 1.00 62.41 87 LEU A O 1
ATOM 680 N N . ALA A 1 88 ? -30.322 -12.886 36.876 1.00 58.47 88 ALA A N 1
ATOM 681 C CA . ALA A 1 88 ? -31.310 -13.482 35.981 1.00 58.47 88 ALA A CA 1
ATOM 682 C C . ALA A 1 88 ? -32.724 -12.942 36.250 1.00 58.47 88 ALA A C 1
ATOM 684 O O . ALA A 1 88 ? -33.468 -12.673 35.309 1.00 58.47 88 ALA A O 1
ATOM 685 N N . ARG A 1 89 ? -33.072 -12.708 37.521 1.00 59.16 89 ARG A N 1
ATOM 686 C CA . ARG A 1 89 ? -34.386 -12.191 37.934 1.00 59.16 89 ARG A CA 1
ATOM 687 C C . ARG A 1 89 ? -34.562 -10.681 37.722 1.00 59.16 89 ARG A C 1
ATOM 689 O O . ARG A 1 89 ? -35.692 -10.222 37.594 1.00 59.16 89 ARG A O 1
ATOM 696 N N . ALA A 1 90 ? -33.469 -9.918 37.649 1.00 59.31 90 ALA A N 1
ATOM 697 C CA . ALA A 1 90 ? -33.483 -8.476 37.384 1.00 59.31 90 ALA A CA 1
ATOM 698 C C . ALA A 1 90 ? -33.518 -8.109 35.884 1.00 59.31 90 ALA A C 1
ATOM 700 O O . ALA A 1 90 ? -33.705 -6.940 35.541 1.00 59.31 90 ALA A O 1
ATOM 701 N N . ARG A 1 91 ? -33.349 -9.074 34.967 1.00 55.97 91 ARG A N 1
ATOM 702 C CA . ARG A 1 91 ? -33.472 -8.828 33.522 1.00 55.97 91 ARG A CA 1
ATOM 703 C C . ARG A 1 91 ? -34.950 -8.849 33.100 1.00 55.97 91 ARG A C 1
ATOM 705 O O . ARG A 1 91 ? -35.583 -9.897 33.208 1.00 55.97 91 ARG A O 1
ATOM 712 N N . PRO A 1 92 ? -35.516 -7.750 32.561 1.00 54.19 92 PRO A N 1
ATOM 713 C CA . PRO A 1 92 ? -36.865 -7.781 32.008 1.00 54.19 92 PRO A CA 1
ATOM 714 C C . PRO A 1 92 ? -36.877 -8.686 30.770 1.00 54.19 92 PRO A C 1
ATOM 716 O O . PRO A 1 92 ? -36.247 -8.379 29.756 1.00 54.19 92 PRO A O 1
ATOM 719 N N . ALA A 1 93 ? -37.603 -9.800 30.855 1.00 53.03 93 ALA A N 1
ATOM 720 C CA . ALA A 1 93 ? -37.634 -10.896 29.881 1.00 53.03 93 ALA A CA 1
ATOM 721 C C . ALA A 1 93 ? -38.208 -10.548 28.481 1.00 53.03 93 ALA A C 1
ATOM 723 O O . ALA A 1 93 ? -38.526 -11.449 27.714 1.00 53.03 93 ALA A O 1
ATOM 724 N N . GLY A 1 94 ? -38.334 -9.267 28.112 1.00 53.16 94 GLY A N 1
ATOM 725 C CA . GLY A 1 94 ? -38.974 -8.847 26.856 1.00 53.16 94 GLY A CA 1
ATOM 726 C C . GLY A 1 94 ? -38.368 -7.639 26.134 1.00 53.16 94 GLY A C 1
ATOM 727 O O . GLY A 1 94 ? -38.797 -7.336 25.029 1.00 53.16 94 GLY A O 1
ATOM 728 N N . ALA A 1 95 ? -37.367 -6.947 26.692 1.00 49.81 95 ALA A N 1
ATOM 729 C CA . ALA A 1 95 ? -36.843 -5.708 26.087 1.00 49.81 95 ALA A CA 1
ATOM 730 C C . ALA A 1 95 ? -35.599 -5.900 25.186 1.00 49.81 95 ALA A C 1
ATOM 732 O O . ALA A 1 95 ? -35.190 -4.967 24.492 1.00 49.81 95 ALA A O 1
ATOM 733 N N . SER A 1 96 ? -34.974 -7.086 25.196 1.00 55.41 96 SER A N 1
ATOM 734 C CA . SER A 1 96 ? -33.681 -7.331 24.524 1.00 55.41 96 SER A CA 1
ATOM 735 C C . SER A 1 96 ? -33.816 -7.845 23.089 1.00 55.41 96 SER A C 1
ATOM 737 O O . SER A 1 96 ? -33.034 -7.461 22.223 1.00 55.41 96 SER A O 1
ATOM 739 N N . THR A 1 97 ? -34.819 -8.673 22.798 1.00 60.25 97 THR A N 1
ATOM 740 C CA . THR A 1 97 ? -34.851 -9.481 21.567 1.00 60.25 97 THR A CA 1
ATOM 741 C C . THR A 1 97 ? -35.109 -8.654 20.307 1.00 60.25 97 THR A C 1
ATOM 743 O O . THR A 1 97 ? -34.433 -8.854 19.303 1.00 60.25 97 THR A O 1
ATOM 746 N N . ASP A 1 98 ? -36.002 -7.664 20.347 1.00 64.56 98 ASP A N 1
ATOM 747 C CA . ASP A 1 98 ? -36.309 -6.820 19.180 1.00 64.56 98 ASP A CA 1
ATOM 748 C C . ASP A 1 98 ? -35.158 -5.883 18.799 1.00 64.56 98 ASP A C 1
ATOM 750 O O . ASP A 1 98 ? -34.857 -5.655 17.622 1.00 64.56 98 ASP A O 1
ATOM 754 N N . LYS A 1 99 ? -34.481 -5.323 19.805 1.00 69.12 99 LYS A N 1
ATOM 755 C CA . LYS A 1 99 ? -33.340 -4.425 19.593 1.00 69.12 99 LYS A CA 1
ATOM 756 C C . LYS A 1 99 ? -32.130 -5.205 19.076 1.00 69.12 99 LYS A C 1
ATOM 758 O O . LYS A 1 99 ? -31.383 -4.707 18.234 1.00 69.12 99 LYS A O 1
ATOM 763 N N . GLU A 1 100 ? -31.979 -6.444 19.527 1.00 68.06 100 GLU A N 1
ATOM 764 C CA . GLU A 1 100 ? -30.953 -7.382 19.084 1.00 68.06 100 GLU A CA 1
ATOM 765 C C . GLU A 1 100 ? -31.239 -7.937 17.677 1.00 68.06 100 GLU A C 1
ATOM 767 O O . GLU A 1 100 ? -30.340 -7.961 16.834 1.00 68.06 100 GLU A O 1
ATOM 772 N N . MET A 1 101 ? -32.498 -8.236 17.339 1.00 71.88 101 MET A N 1
ATOM 773 C CA . MET A 1 101 ? -32.902 -8.584 15.970 1.00 71.88 101 MET A CA 1
ATOM 774 C C . MET A 1 101 ? -32.688 -7.428 14.982 1.00 71.88 101 MET A C 1
ATOM 776 O O . MET A 1 101 ? -32.212 -7.637 13.866 1.00 71.88 101 MET A O 1
ATOM 780 N N . LYS A 1 102 ? -32.952 -6.178 15.382 1.00 76.50 102 LYS A N 1
ATOM 781 C CA . LYS A 1 102 ? -32.650 -5.004 14.542 1.00 76.50 102 LYS A CA 1
ATOM 782 C C . LYS A 1 102 ? -31.145 -4.812 14.334 1.00 76.50 102 LYS A C 1
ATOM 784 O O . LYS A 1 102 ? -30.723 -4.529 13.214 1.00 76.50 102 LYS A O 1
ATOM 789 N N . ARG A 1 103 ? -30.328 -5.016 15.374 1.00 75.94 103 ARG A N 1
ATOM 790 C CA . ARG A 1 103 ? -28.856 -4.950 15.279 1.00 75.94 103 ARG A CA 1
ATOM 791 C C . ARG A 1 103 ? -28.282 -6.036 14.375 1.00 75.94 103 ARG A C 1
ATOM 793 O O . ARG A 1 103 ? -27.450 -5.734 13.525 1.00 75.94 103 ARG A O 1
ATOM 800 N N . THR A 1 104 ? -28.744 -7.276 14.507 1.00 75.75 104 THR A N 1
ATOM 801 C CA . THR A 1 104 ? -28.286 -8.389 13.657 1.00 75.75 104 THR A CA 1
ATOM 802 C C . THR A 1 104 ? -28.705 -8.202 12.200 1.00 75.75 104 THR A C 1
ATOM 804 O O . THR A 1 104 ? -27.896 -8.430 11.301 1.00 75.75 104 THR A O 1
ATOM 807 N N . LYS A 1 105 ? -29.916 -7.690 11.945 1.00 82.06 105 LYS A N 1
ATOM 808 C CA . LYS A 1 105 ? -30.388 -7.363 10.591 1.00 82.06 105 LYS A CA 1
ATOM 809 C C . LYS A 1 105 ? -29.599 -6.211 9.960 1.00 82.06 105 LYS A C 1
ATOM 811 O O . LYS A 1 105 ? -29.220 -6.307 8.796 1.00 82.06 105 LYS A O 1
ATOM 816 N N . ALA A 1 106 ? -29.285 -5.166 10.728 1.00 78.62 106 ALA A N 1
ATOM 817 C CA . ALA A 1 106 ? -28.420 -4.076 10.275 1.00 78.62 106 ALA A CA 1
ATOM 818 C C . ALA A 1 106 ? -26.991 -4.566 9.978 1.00 78.62 106 ALA A C 1
ATOM 820 O O . ALA A 1 106 ? -26.425 -4.232 8.939 1.00 78.62 106 ALA A O 1
ATOM 821 N N . ALA A 1 107 ? -26.432 -5.429 10.831 1.00 79.75 107 ALA A N 1
ATOM 822 C CA . ALA A 1 107 ? -25.118 -6.030 10.609 1.00 79.75 107 ALA A CA 1
ATOM 823 C C . ALA A 1 107 ? -25.091 -6.940 9.366 1.00 79.75 107 ALA A C 1
ATOM 825 O O . ALA A 1 107 ? -24.108 -6.947 8.625 1.00 79.75 107 ALA A O 1
ATOM 826 N N . ALA A 1 108 ? -26.168 -7.686 9.097 1.00 84.06 108 ALA A N 1
ATOM 827 C CA . ALA A 1 108 ? -26.303 -8.480 7.876 1.00 84.06 108 ALA A CA 1
ATOM 828 C C . ALA A 1 108 ? -26.361 -7.588 6.623 1.00 84.06 108 ALA A C 1
ATOM 830 O O . ALA A 1 108 ? -25.620 -7.820 5.671 1.00 84.06 108 ALA A O 1
ATOM 831 N N . GLN A 1 109 ? -27.148 -6.506 6.660 1.00 87.44 109 GLN A N 1
ATOM 832 C CA . GLN A 1 109 ? -27.217 -5.536 5.561 1.00 87.44 109 GLN A CA 1
ATOM 833 C C . GLN A 1 109 ? -25.870 -4.858 5.286 1.00 87.44 109 GLN A C 1
ATOM 835 O O . GLN A 1 109 ? -25.501 -4.685 4.126 1.00 87.44 109 GLN A O 1
ATOM 840 N N . GLN A 1 110 ? -25.106 -4.517 6.329 1.00 84.94 110 GLN A N 1
ATOM 841 C CA . GLN A 1 110 ? -23.757 -3.966 6.174 1.00 84.94 110 GLN A CA 1
ATOM 842 C C . GLN A 1 110 ? -22.803 -4.966 5.510 1.00 84.94 110 GLN A C 1
ATOM 844 O O . GLN A 1 110 ? -22.055 -4.594 4.607 1.00 84.94 110 GLN A O 1
ATOM 849 N N . LYS A 1 111 ? -22.855 -6.246 5.897 1.00 88.44 111 LYS A N 1
ATOM 850 C CA . LYS A 1 111 ? -22.041 -7.301 5.271 1.00 88.44 111 LYS A CA 1
ATOM 851 C C . LYS A 1 111 ? -22.388 -7.491 3.795 1.00 88.44 111 LYS A C 1
ATOM 853 O O . LYS A 1 111 ? -21.483 -7.618 2.972 1.00 88.44 111 LYS A O 1
ATOM 858 N N . ASP A 1 112 ? -23.669 -7.466 3.447 1.00 89.94 112 ASP A N 1
ATOM 859 C CA . ASP A 1 112 ? -24.107 -7.588 2.054 1.00 89.94 112 ASP A CA 1
ATOM 860 C C . ASP A 1 112 ? -23.734 -6.354 1.223 1.00 89.94 112 ASP A C 1
ATOM 862 O O . ASP A 1 112 ? -23.335 -6.482 0.064 1.00 89.94 112 ASP A O 1
ATOM 866 N N . ALA A 1 113 ? -23.801 -5.157 1.812 1.00 88.56 113 ALA A N 1
ATOM 867 C CA . ALA A 1 113 ? -23.349 -3.926 1.170 1.00 88.56 113 ALA A CA 1
ATOM 868 C C . ALA A 1 113 ? -21.839 -3.950 0.883 1.00 88.56 113 ALA A C 1
ATOM 870 O O . ALA A 1 113 ? -21.424 -3.609 -0.226 1.00 88.56 113 ALA A O 1
ATOM 871 N N . LEU A 1 114 ? -21.026 -4.414 1.838 1.00 89.94 114 LEU A N 1
ATOM 872 C CA . LEU A 1 114 ? -19.579 -4.572 1.657 1.00 89.94 114 LEU A CA 1
ATOM 873 C C . LEU A 1 114 ? -19.251 -5.595 0.563 1.00 89.94 114 LEU A C 1
ATOM 875 O O . LEU A 1 114 ? -18.458 -5.295 -0.328 1.00 89.94 114 LEU A O 1
ATOM 879 N N . LYS A 1 115 ? -19.921 -6.756 0.553 1.00 93.44 115 LYS A N 1
ATOM 880 C CA . LYS A 1 115 ? -19.742 -7.765 -0.506 1.00 93.44 115 LYS A CA 1
ATOM 881 C C . LYS A 1 115 ? -20.060 -7.209 -1.894 1.00 93.44 115 LYS A C 1
ATOM 883 O O . LYS A 1 115 ? -19.265 -7.379 -2.815 1.00 93.44 115 LYS A O 1
ATOM 888 N N . ARG A 1 116 ? -21.177 -6.487 -2.044 1.00 91.94 116 ARG A N 1
ATOM 889 C CA . ARG A 1 116 ? -21.540 -5.842 -3.319 1.00 91.94 116 ARG A CA 1
ATOM 890 C C . ARG A 1 116 ? -20.523 -4.781 -3.744 1.00 91.94 116 ARG A C 1
ATOM 892 O O . ARG A 1 116 ? -20.234 -4.656 -4.933 1.00 91.94 116 ARG A O 1
ATOM 899 N N . ALA A 1 117 ? -19.973 -4.019 -2.799 1.00 91.56 117 ALA A N 1
ATOM 900 C CA . ALA A 1 117 ? -18.943 -3.024 -3.091 1.00 91.56 117 ALA A CA 1
ATOM 901 C C . ALA A 1 117 ? -17.639 -3.673 -3.589 1.00 91.56 117 ALA A C 1
ATOM 903 O O . ALA A 1 117 ? -17.049 -3.196 -4.564 1.00 91.56 117 ALA A O 1
ATOM 904 N N . ASP A 1 118 ? -17.221 -4.783 -2.981 1.00 91.75 118 ASP A N 1
ATOM 905 C CA . ASP A 1 118 ? -16.031 -5.527 -3.402 1.00 91.75 118 ASP A CA 1
ATOM 906 C C . ASP 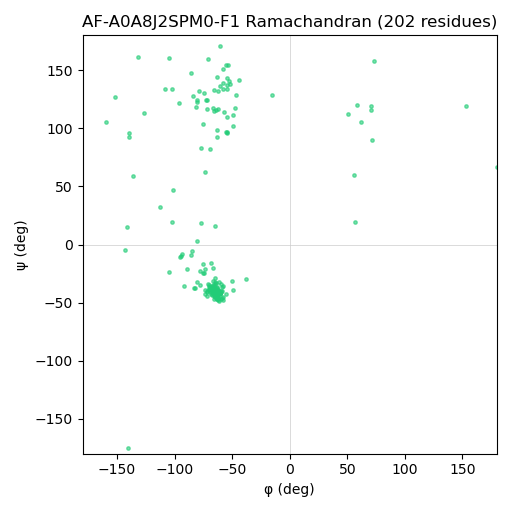A 1 118 ? -16.221 -6.217 -4.756 1.00 91.75 118 ASP A C 1
ATOM 908 O O . ASP A 1 118 ? -15.333 -6.157 -5.612 1.00 91.75 118 ASP A O 1
ATOM 912 N N . GLU A 1 119 ? -17.394 -6.799 -5.011 1.00 91.94 119 GLU A N 1
ATOM 913 C CA . GLU A 1 119 ? -17.737 -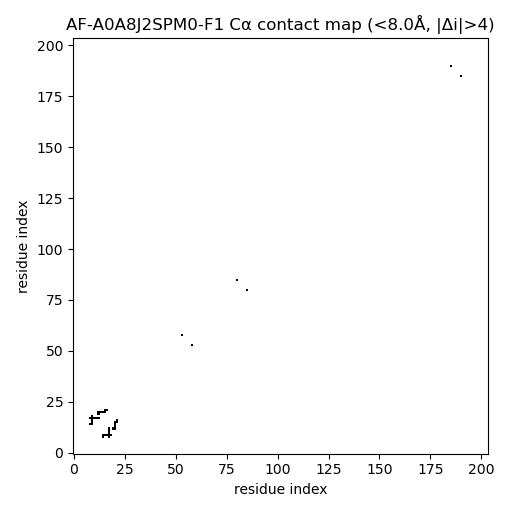7.341 -6.329 1.00 91.94 119 GLU A CA 1
ATOM 914 C C . GLU A 1 119 ? -17.714 -6.256 -7.409 1.00 91.94 119 GLU A C 1
ATOM 916 O O . GLU A 1 119 ? -17.146 -6.470 -8.484 1.00 91.94 119 GLU A O 1
ATOM 921 N N . LYS A 1 120 ? -18.230 -5.057 -7.109 1.00 94.94 120 LYS A N 1
ATOM 922 C CA . LYS A 1 120 ? -18.194 -3.913 -8.029 1.00 94.94 120 LYS A CA 1
ATOM 923 C C . LYS A 1 120 ? -16.760 -3.471 -8.334 1.00 94.94 120 LYS A C 1
ATOM 925 O O . LYS A 1 120 ? -16.415 -3.292 -9.502 1.00 94.94 120 LYS A O 1
ATOM 930 N N . ARG A 1 121 ? -15.894 -3.370 -7.317 1.00 89.88 121 ARG A N 1
ATOM 931 C CA . ARG A 1 121 ? -14.459 -3.064 -7.501 1.00 89.88 121 ARG A CA 1
ATOM 932 C C . ARG A 1 121 ? -13.749 -4.135 -8.331 1.00 89.88 121 ARG A C 1
ATOM 934 O O . ARG A 1 121 ? -12.933 -3.815 -9.198 1.00 89.88 121 ARG A O 1
ATOM 941 N N . LYS A 1 122 ? -14.062 -5.412 -8.095 1.00 94.56 122 LYS A N 1
ATOM 942 C CA . LYS A 1 122 ? -13.487 -6.540 -8.842 1.00 94.56 122 LYS A CA 1
ATOM 943 C C . LYS A 1 122 ? -13.923 -6.525 -10.309 1.00 94.56 122 LYS A C 1
ATOM 945 O O . LYS A 1 122 ? -13.080 -6.730 -11.185 1.00 94.56 122 LYS A O 1
ATOM 950 N N . ALA A 1 123 ? -15.196 -6.238 -10.579 1.00 92.75 123 ALA A N 1
ATOM 951 C CA . ALA A 1 123 ? -15.737 -6.110 -11.930 1.00 92.75 123 ALA A CA 1
ATOM 952 C C . ALA A 1 123 ? -15.088 -4.945 -12.696 1.00 92.75 123 ALA A C 1
ATOM 954 O O . ALA A 1 123 ? -14.602 -5.140 -13.811 1.00 92.75 123 ALA A O 1
ATOM 955 N N . GLU A 1 124 ? -14.972 -3.772 -12.069 1.00 93.19 124 GLU A N 1
ATOM 956 C CA . GLU A 1 124 ? -14.333 -2.596 -12.671 1.00 93.19 124 GLU A CA 1
ATOM 957 C C . GLU A 1 124 ? -12.860 -2.867 -13.032 1.00 93.19 124 GLU A C 1
ATOM 959 O O . GLU A 1 124 ? -12.381 -2.517 -14.114 1.00 93.19 124 GLU A O 1
ATOM 964 N N . ASN A 1 125 ? -12.121 -3.544 -12.149 1.00 94.25 125 ASN A N 1
ATOM 965 C CA . ASN A 1 125 ? -10.726 -3.890 -12.409 1.00 94.25 125 ASN A CA 1
ATOM 966 C C . ASN A 1 125 ? -10.596 -4.925 -13.546 1.00 94.25 125 ASN A C 1
ATOM 968 O O . ASN A 1 125 ? -9.727 -4.808 -14.417 1.00 94.25 125 ASN A O 1
ATOM 972 N N . ALA A 1 126 ? -11.495 -5.914 -13.599 1.00 93.19 126 ALA A N 1
ATOM 973 C CA . ALA A 1 126 ? -11.557 -6.864 -14.707 1.00 93.19 126 ALA A CA 1
ATOM 974 C C . ALA A 1 126 ? -11.835 -6.158 -16.046 1.00 93.19 126 ALA A C 1
ATOM 976 O O . ALA A 1 126 ? -11.169 -6.447 -17.046 1.00 93.19 126 ALA A O 1
ATOM 977 N N . GLU A 1 127 ? -12.744 -5.185 -16.065 1.00 94.12 127 GLU A N 1
ATOM 978 C CA . GLU A 1 127 ? -13.051 -4.387 -17.251 1.00 94.12 127 GLU A CA 1
ATOM 979 C C . GLU A 1 127 ? -11.859 -3.530 -17.698 1.00 94.12 127 GLU A C 1
ATOM 981 O O . GLU A 1 127 ? -11.481 -3.563 -18.874 1.00 94.12 127 GLU A O 1
ATOM 986 N N . LYS A 1 128 ? -11.168 -2.861 -16.765 1.00 95.50 128 LYS A N 1
ATOM 987 C CA . LYS A 1 128 ? -9.921 -2.126 -17.051 1.00 95.50 128 LYS A CA 1
ATOM 988 C C . LYS A 1 128 ? -8.869 -3.026 -17.703 1.00 95.50 128 LYS A C 1
ATOM 990 O O . LYS A 1 128 ? -8.233 -2.630 -18.687 1.00 95.50 128 LYS A O 1
ATOM 995 N N . ARG A 1 129 ? -8.710 -4.266 -17.223 1.00 93.00 129 ARG A N 1
ATOM 996 C CA . ARG A 1 129 ? -7.805 -5.254 -17.841 1.00 93.00 129 ARG A CA 1
ATOM 997 C C . ARG A 1 129 ? -8.257 -5.653 -19.245 1.00 93.00 129 ARG A C 1
ATOM 999 O O . ARG A 1 129 ? -7.408 -5.735 -20.138 1.00 93.00 129 ARG A O 1
ATOM 1006 N N . ARG A 1 130 ? -9.560 -5.865 -19.472 1.00 94.38 130 ARG A N 1
ATOM 1007 C CA . ARG A 1 130 ? -10.104 -6.164 -20.810 1.00 94.38 130 ARG A CA 1
ATOM 1008 C C . ARG A 1 130 ? -9.862 -5.008 -21.777 1.00 94.38 130 ARG A C 1
ATOM 1010 O O . ARG A 1 130 ? -9.334 -5.248 -22.860 1.00 94.38 130 ARG A O 1
ATOM 1017 N N . ARG A 1 131 ? -10.131 -3.765 -21.367 1.00 93.94 131 ARG A N 1
ATOM 1018 C CA . ARG A 1 131 ? -9.904 -2.561 -22.184 1.00 93.94 131 ARG A CA 1
ATOM 1019 C C . ARG A 1 131 ? -8.427 -2.370 -22.525 1.00 93.94 131 ARG A C 1
ATOM 1021 O O . ARG A 1 131 ? -8.093 -2.116 -23.678 1.00 93.94 131 ARG A O 1
ATOM 1028 N N . LYS A 1 132 ? -7.521 -2.580 -21.562 1.00 95.44 132 LYS A N 1
ATOM 1029 C CA . LYS A 1 132 ? -6.068 -2.533 -21.806 1.00 95.44 132 LYS A CA 1
ATOM 1030 C C . LYS A 1 132 ? -5.617 -3.614 -22.795 1.00 95.44 132 LYS A C 1
ATOM 1032 O O . LYS A 1 132 ? -4.813 -3.333 -23.681 1.00 95.44 132 LYS A O 1
ATOM 1037 N N . LYS A 1 133 ? -6.147 -4.839 -22.678 1.00 95.25 133 LYS A N 1
ATOM 1038 C CA . LYS A 1 133 ? -5.850 -5.941 -23.609 1.00 95.25 133 LYS A CA 1
ATOM 1039 C C . LYS A 1 133 ? -6.391 -5.658 -25.015 1.00 95.25 133 LYS A C 1
ATOM 1041 O O . LYS A 1 133 ? -5.676 -5.901 -25.982 1.00 95.25 133 LYS A O 1
ATOM 1046 N N . ALA A 1 134 ? -7.604 -5.116 -25.126 1.00 92.62 134 ALA A N 1
ATOM 1047 C CA . ALA A 1 134 ? -8.198 -4.709 -26.399 1.00 92.62 134 ALA A CA 1
ATOM 1048 C C . ALA A 1 134 ? -7.378 -3.598 -27.070 1.00 92.62 134 ALA A C 1
ATOM 1050 O O . ALA A 1 134 ? -6.980 -3.755 -28.218 1.00 92.62 134 ALA A O 1
ATOM 1051 N N . LYS A 1 135 ? -7.004 -2.549 -26.322 1.00 94.75 135 LYS A N 1
ATOM 1052 C CA . LYS A 1 135 ? -6.145 -1.467 -26.829 1.00 94.75 135 LYS A CA 1
ATOM 1053 C C . LYS A 1 135 ? -4.785 -1.982 -27.308 1.00 94.75 135 LYS A C 1
ATOM 1055 O O . LYS A 1 135 ? -4.303 -1.550 -28.345 1.00 94.75 135 LYS A O 1
ATOM 1060 N N . LYS A 1 136 ? -4.180 -2.942 -26.595 1.00 93.31 136 LYS A N 1
ATOM 1061 C CA . LYS A 1 136 ? -2.925 -3.580 -27.031 1.00 93.31 136 LYS A CA 1
ATOM 1062 C C . LYS A 1 136 ? -3.096 -4.361 -28.338 1.00 93.31 136 LYS A C 1
ATOM 1064 O O . LYS A 1 136 ? -2.210 -4.314 -29.179 1.00 93.31 136 LYS A O 1
ATOM 1069 N N . ARG A 1 137 ? -4.212 -5.080 -28.505 1.00 89.62 137 ARG A N 1
ATOM 1070 C CA . ARG A 1 137 ? -4.518 -5.796 -29.754 1.00 89.62 137 ARG A CA 1
ATOM 1071 C C . ARG A 1 137 ? -4.745 -4.836 -30.917 1.00 89.62 137 ARG A C 1
ATOM 1073 O O . ARG A 1 137 ? -4.233 -5.095 -31.992 1.00 89.62 137 ARG A O 1
ATOM 1080 N N . GLN A 1 138 ? -5.452 -3.735 -30.681 1.00 89.00 138 GLN A N 1
ATOM 1081 C CA . GLN A 1 138 ? -5.679 -2.712 -31.697 1.00 89.00 138 GLN A CA 1
ATOM 1082 C C . GLN A 1 138 ? -4.368 -2.045 -32.122 1.00 89.00 138 GLN A C 1
ATOM 1084 O O . GLN A 1 138 ? -4.077 -1.996 -33.305 1.00 89.00 138 GLN A O 1
ATOM 1089 N N . ALA A 1 139 ? -3.514 -1.659 -31.169 1.00 89.50 139 ALA A N 1
ATOM 1090 C CA . ALA A 1 139 ? -2.195 -1.107 -31.482 1.00 89.50 139 ALA A CA 1
ATOM 1091 C C . ALA A 1 139 ? -1.296 -2.093 -32.252 1.00 89.50 139 ALA A C 1
ATOM 1093 O O . ALA A 1 139 ? -0.484 -1.671 -33.062 1.00 89.50 139 ALA A O 1
ATOM 1094 N N . ALA A 1 140 ? -1.437 -3.401 -32.010 1.00 82.81 140 ALA A N 1
ATOM 1095 C CA . ALA A 1 140 ? -0.720 -4.425 -32.768 1.00 82.81 140 ALA A CA 1
ATOM 1096 C C . ALA A 1 140 ? -1.299 -4.656 -34.176 1.00 82.81 140 ALA A C 1
ATOM 1098 O O . ALA A 1 140 ? -0.575 -5.136 -35.036 1.00 82.81 140 ALA A O 1
ATOM 1099 N N . ALA A 1 141 ? -2.578 -4.344 -34.399 1.00 81.62 141 ALA A N 1
ATOM 1100 C CA . ALA A 1 141 ? -3.212 -4.410 -35.713 1.00 81.62 141 ALA A CA 1
ATOM 1101 C C . ALA A 1 141 ? -2.925 -3.154 -36.557 1.00 81.62 141 ALA A C 1
ATOM 1103 O O . ALA A 1 141 ? -2.706 -3.277 -37.755 1.00 81.62 141 ALA A O 1
ATOM 1104 N N . ASP A 1 142 ? -2.876 -1.971 -35.930 1.00 81.75 142 ASP A N 1
ATOM 1105 C CA . ASP A 1 142 ? -2.487 -0.706 -36.580 1.00 81.75 142 ASP A CA 1
ATOM 1106 C C . ASP A 1 142 ? -0.976 -0.611 -36.837 1.00 81.75 142 ASP A C 1
ATOM 1108 O O . ASP A 1 142 ? -0.537 0.110 -37.733 1.00 81.75 142 ASP A O 1
ATOM 1112 N N . ALA A 1 143 ? -0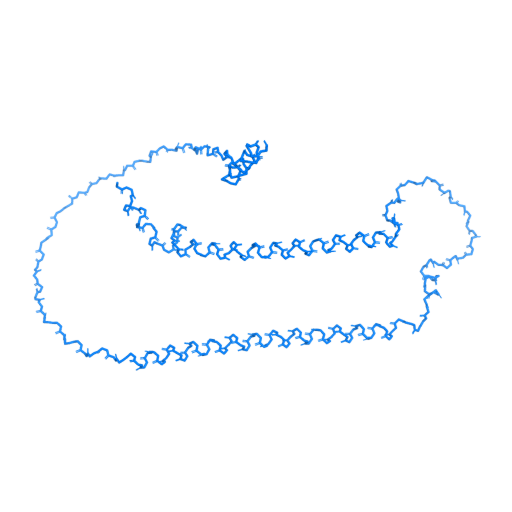.161 -1.342 -36.070 1.00 78.69 143 ALA A N 1
ATOM 1113 C CA . ALA A 1 143 ? 1.241 -1.561 -36.395 1.00 78.69 143 ALA A CA 1
ATOM 1114 C C . ALA A 1 143 ? 1.332 -2.458 -37.639 1.00 78.69 143 ALA A C 1
ATOM 1116 O O . ALA A 1 143 ? 1.502 -3.673 -37.537 1.00 78.69 143 ALA A O 1
ATOM 1117 N N . SER A 1 144 ? 1.191 -1.833 -38.811 1.00 65.31 144 SER A N 1
ATOM 1118 C CA . SER A 1 144 ? 1.432 -2.453 -40.110 1.00 65.31 144 SER A CA 1
ATOM 1119 C C . SER A 1 144 ? 2.760 -3.219 -40.052 1.00 65.31 144 SER A C 1
ATOM 1121 O O . SER A 1 144 ? 3.755 -2.647 -39.582 1.00 65.31 144 SER A O 1
ATOM 1123 N N . PRO A 1 145 ? 2.794 -4.508 -40.442 1.00 69.25 145 PRO A N 1
ATOM 1124 C CA . PRO A 1 145 ? 4.027 -5.275 -40.407 1.00 69.25 145 PRO A CA 1
ATOM 1125 C C . PRO A 1 145 ? 5.092 -4.510 -41.202 1.00 69.25 145 PRO A C 1
ATOM 1127 O O . PRO A 1 145 ? 4.784 -4.009 -42.289 1.00 69.25 145 PRO A O 1
ATOM 1130 N N . PRO A 1 146 ? 6.320 -4.366 -40.666 1.00 66.62 146 PRO A N 1
ATOM 1131 C CA . PRO A 1 146 ? 7.377 -3.700 -41.406 1.00 66.62 146 PRO A CA 1
ATOM 1132 C C . PRO A 1 146 ? 7.513 -4.396 -42.766 1.00 66.62 146 PRO A C 1
ATOM 1134 O O . PRO A 1 146 ? 7.435 -5.631 -42.812 1.00 66.62 146 PRO A O 1
ATOM 1137 N N . PRO A 1 147 ? 7.665 -3.637 -43.868 1.00 71.69 147 PRO A N 1
ATOM 1138 C CA . PRO A 1 147 ? 7.836 -4.237 -45.182 1.00 71.69 147 PRO A CA 1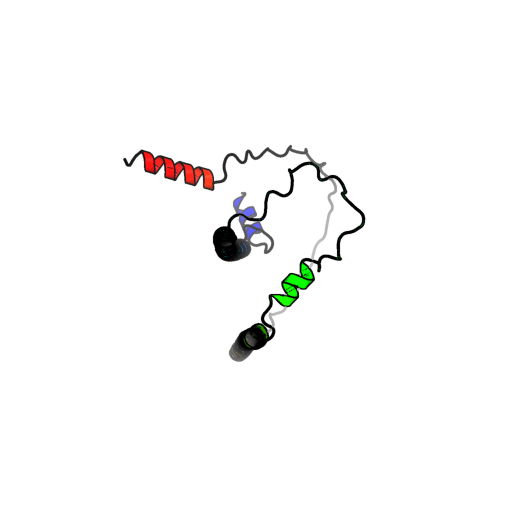
ATOM 1139 C C . PRO A 1 147 ? 8.984 -5.251 -45.107 1.00 71.69 147 PRO A C 1
ATOM 1141 O O . PRO A 1 147 ? 9.956 -4.993 -44.388 1.00 71.69 147 PRO A O 1
ATOM 1144 N N . PRO A 1 148 ? 8.872 -6.409 -45.784 1.00 69.50 148 PRO A N 1
ATOM 1145 C CA . PRO A 1 148 ? 9.890 -7.446 -45.726 1.00 69.50 148 PRO A CA 1
ATOM 1146 C C . PRO A 1 148 ? 11.234 -6.829 -46.110 1.00 69.50 148 PRO A C 1
ATOM 1148 O O . PRO A 1 148 ? 11.446 -6.415 -47.249 1.00 69.50 148 PRO A O 1
ATOM 1151 N N . VAL A 1 149 ? 12.118 -6.707 -45.120 1.00 67.81 149 VAL A N 1
ATOM 1152 C CA . VAL A 1 149 ? 13.468 -6.196 -45.324 1.00 67.81 149 VAL A CA 1
ATOM 1153 C C . VAL A 1 149 ? 14.177 -7.230 -46.186 1.00 67.81 149 VAL A C 1
ATOM 1155 O O . VAL A 1 149 ? 14.287 -8.393 -45.796 1.00 67.81 149 VAL A O 1
ATOM 1158 N N . ALA A 1 150 ? 14.585 -6.813 -47.385 1.00 69.00 150 ALA A N 1
ATOM 1159 C CA . ALA A 1 150 ? 15.320 -7.657 -48.312 1.00 69.00 150 ALA A CA 1
ATOM 1160 C C . ALA A 1 150 ? 16.536 -8.280 -47.597 1.00 69.00 150 ALA A C 1
ATOM 1162 O O . ALA A 1 150 ? 17.195 -7.589 -46.811 1.00 69.00 150 ALA A O 1
ATOM 1163 N N . PRO A 1 151 ? 16.825 -9.574 -47.826 1.00 71.00 151 PRO A N 1
ATOM 1164 C CA . PRO A 1 151 ? 17.934 -10.245 -47.163 1.00 71.00 151 PRO A CA 1
ATOM 1165 C C . PRO A 1 151 ? 19.249 -9.511 -47.474 1.00 71.00 151 PRO A C 1
ATOM 1167 O O . PRO A 1 151 ? 19.485 -9.159 -48.634 1.00 71.00 151 PRO A O 1
ATOM 1170 N N . PRO A 1 152 ? 20.105 -9.256 -46.468 1.00 66.81 152 PRO A N 1
ATOM 1171 C CA . PRO A 1 152 ? 21.394 -8.622 -46.702 1.00 66.81 152 PRO A CA 1
ATOM 1172 C C . PRO A 1 152 ? 22.271 -9.518 -47.595 1.00 66.81 152 PRO A C 1
ATOM 1174 O O . PRO A 1 152 ? 22.224 -10.745 -47.458 1.00 66.81 152 PRO A O 1
ATOM 1177 N N . PRO A 1 153 ? 23.084 -8.936 -48.497 1.00 59.66 153 PRO A N 1
ATOM 1178 C CA . PRO A 1 153 ? 24.005 -9.702 -49.322 1.00 59.66 153 PRO A CA 1
ATOM 1179 C C . PRO A 1 153 ? 25.027 -10.425 -48.438 1.00 59.66 153 PRO A C 1
ATOM 1181 O O . PRO A 1 153 ? 25.624 -9.843 -47.530 1.00 59.66 153 PRO A O 1
ATOM 1184 N N . ALA A 1 154 ? 25.206 -11.716 -48.710 1.00 52.75 154 ALA A N 1
ATOM 1185 C CA . ALA A 1 154 ? 26.157 -12.582 -48.034 1.00 52.75 154 ALA A CA 1
ATOM 1186 C C . ALA A 1 154 ? 27.592 -12.092 -48.286 1.00 52.75 154 ALA A C 1
ATOM 1188 O O . ALA A 1 154 ? 28.183 -12.374 -49.327 1.00 52.75 154 ALA A O 1
ATOM 1189 N N . HIS A 1 155 ? 28.162 -11.360 -47.329 1.00 52.97 155 HIS A N 1
ATOM 1190 C CA . HIS A 1 155 ? 29.596 -11.107 -47.310 1.00 52.97 155 HIS A CA 1
ATOM 1191 C C . HIS A 1 155 ? 30.321 -12.315 -46.718 1.00 52.97 155 HIS A C 1
ATOM 1193 O O . HIS A 1 155 ? 30.009 -12.795 -45.628 1.00 52.97 155 HIS A O 1
ATOM 1199 N N . ALA A 1 156 ? 31.259 -12.815 -47.518 1.00 48.72 156 ALA A N 1
ATOM 1200 C CA . ALA A 1 156 ? 32.045 -14.009 -47.302 1.00 48.72 156 ALA A CA 1
ATOM 1201 C C . ALA A 1 156 ? 32.844 -13.976 -45.991 1.00 48.72 156 ALA A C 1
ATOM 1203 O O . ALA A 1 156 ? 33.454 -12.976 -45.613 1.00 48.72 156 ALA A O 1
ATOM 1204 N N . VAL A 1 157 ? 32.848 -15.135 -45.342 1.00 50.41 157 VAL A N 1
ATOM 1205 C CA . VAL A 1 157 ? 33.656 -15.498 -44.182 1.00 50.41 157 VAL A CA 1
ATOM 1206 C C . VAL A 1 157 ? 35.135 -15.486 -44.586 1.00 50.41 157 VAL A C 1
ATOM 1208 O O . VAL A 1 157 ? 35.548 -16.293 -45.417 1.00 50.41 157 VAL A O 1
ATOM 1211 N N . ALA A 1 158 ? 35.931 -14.594 -43.994 1.00 50.50 158 ALA A N 1
ATOM 1212 C CA . ALA A 1 158 ? 37.390 -14.638 -44.061 1.00 50.50 158 ALA A CA 1
ATOM 1213 C C . ALA A 1 158 ? 37.956 -15.193 -42.744 1.00 50.50 158 ALA A C 1
ATOM 1215 O O . ALA A 1 158 ? 37.507 -14.846 -41.652 1.00 50.50 158 ALA A O 1
ATOM 1216 N N . ALA A 1 159 ? 38.903 -16.113 -42.902 1.00 50.94 159 ALA A N 1
ATOM 1217 C CA . ALA A 1 159 ? 39.432 -17.036 -41.912 1.00 50.94 159 ALA A CA 1
ATOM 1218 C C . ALA A 1 159 ? 40.313 -16.399 -40.815 1.00 50.94 159 ALA A C 1
ATOM 1220 O O . ALA A 1 159 ? 40.878 -15.321 -40.975 1.00 50.94 159 ALA A O 1
ATOM 1221 N N . ALA A 1 160 ? 40.423 -17.140 -39.708 1.00 50.53 160 ALA A N 1
ATOM 1222 C CA . ALA A 1 160 ? 41.205 -16.879 -38.496 1.00 50.53 160 ALA A CA 1
ATOM 1223 C C . ALA A 1 160 ? 42.730 -16.768 -38.715 1.00 50.53 160 ALA A C 1
ATOM 1225 O O . ALA A 1 160 ? 43.246 -17.162 -39.761 1.00 50.53 160 ALA A O 1
ATOM 1226 N N . PRO A 1 161 ? 43.475 -16.343 -37.675 1.00 63.22 161 PRO A N 1
ATOM 1227 C CA . PRO A 1 161 ? 44.417 -17.306 -37.075 1.00 63.22 161 PRO A CA 1
ATOM 1228 C C . PRO A 1 161 ? 44.376 -17.406 -35.521 1.00 63.22 161 PRO A C 1
ATOM 1230 O O . PRO A 1 161 ? 43.868 -16.497 -34.863 1.00 63.22 161 PRO A O 1
ATOM 1233 N N . PRO A 1 162 ? 44.901 -18.508 -34.925 1.00 64.44 162 PRO A N 1
ATOM 1234 C CA . PRO A 1 162 ? 44.846 -18.798 -33.481 1.00 64.44 162 PRO A CA 1
ATOM 1235 C C . PRO A 1 162 ? 46.160 -18.583 -32.677 1.00 64.44 162 PRO A C 1
ATOM 1237 O O . PRO A 1 162 ? 47.249 -18.700 -33.231 1.00 64.44 162 PRO A O 1
ATOM 1240 N N . ALA A 1 163 ? 45.989 -18.453 -31.340 1.00 51.19 163 ALA A N 1
ATOM 1241 C CA . ALA A 1 163 ? 46.920 -18.717 -30.204 1.00 51.19 163 ALA A CA 1
ATOM 1242 C C . ALA A 1 163 ? 48.100 -17.722 -29.965 1.00 51.19 163 ALA A C 1
ATOM 1244 O O . ALA A 1 163 ? 48.468 -17.039 -30.915 1.00 51.19 163 ALA A O 1
ATOM 1245 N N . PRO A 1 164 ? 48.723 -17.601 -28.749 1.00 62.25 164 PRO A N 1
ATOM 1246 C CA . PRO A 1 164 ? 48.794 -18.568 -27.633 1.00 62.25 164 PRO A CA 1
ATOM 1247 C C . PRO A 1 164 ? 48.686 -18.015 -26.173 1.00 62.25 164 PRO A C 1
ATOM 1249 O O . PRO A 1 164 ? 48.416 -16.848 -25.914 1.00 62.25 164 PRO A O 1
ATOM 1252 N N . HIS A 1 165 ? 48.869 -18.947 -25.229 1.00 58.19 165 HIS A N 1
ATOM 1253 C CA . HIS A 1 165 ? 48.709 -18.957 -23.765 1.00 58.19 165 HIS A CA 1
ATOM 1254 C C . HIS A 1 165 ? 49.502 -17.937 -22.908 1.00 58.19 165 HIS A C 1
ATOM 1256 O O . HIS A 1 165 ? 50.657 -17.650 -23.197 1.00 58.19 165 HIS A O 1
ATOM 1262 N N . ALA A 1 166 ? 48.933 -17.569 -21.746 1.00 48.53 166 ALA A N 1
ATOM 1263 C CA . ALA A 1 166 ? 49.618 -17.223 -20.479 1.00 48.53 166 ALA A CA 1
ATOM 1264 C C . ALA A 1 166 ? 48.582 -17.374 -19.331 1.00 48.53 166 ALA A C 1
ATOM 1266 O O . ALA A 1 166 ? 47.528 -16.751 -19.385 1.00 48.53 166 ALA A O 1
ATOM 1267 N N . VAL A 1 167 ? 48.606 -18.398 -18.469 1.00 51.12 167 VAL A N 1
ATOM 1268 C CA . VAL A 1 167 ? 49.461 -18.673 -17.291 1.00 51.12 167 VAL A CA 1
ATOM 1269 C C . VAL A 1 167 ? 49.418 -17.588 -16.199 1.00 51.12 167 VAL A C 1
ATOM 1271 O O . VAL A 1 167 ? 49.846 -16.464 -16.414 1.00 51.12 167 VAL A O 1
ATOM 1274 N N . ALA A 1 168 ? 48.995 -18.041 -15.009 1.00 46.59 168 ALA A N 1
ATOM 1275 C CA . ALA A 1 168 ? 49.258 -17.529 -13.658 1.00 46.59 168 ALA A CA 1
ATOM 1276 C C . ALA A 1 168 ? 48.617 -16.200 -13.213 1.00 46.59 168 ALA A C 1
ATOM 1278 O O . ALA A 1 168 ? 48.988 -15.117 -13.640 1.00 46.59 168 ALA A O 1
ATOM 1279 N N . ALA A 1 169 ? 47.745 -16.290 -12.206 1.00 48.88 169 ALA A N 1
ATOM 1280 C CA . ALA A 1 169 ? 48.103 -16.019 -10.806 1.00 48.88 169 ALA A CA 1
ATOM 1281 C C . ALA A 1 169 ? 46.861 -15.546 -10.040 1.00 48.88 169 ALA A C 1
ATOM 1283 O O . ALA A 1 169 ? 46.267 -14.516 -10.350 1.00 48.88 169 ALA A O 1
ATOM 1284 N N . ALA A 1 170 ? 46.481 -16.308 -9.019 1.00 58.19 170 ALA A N 1
ATOM 1285 C CA . ALA A 1 170 ? 45.541 -15.864 -8.005 1.00 58.19 170 ALA A CA 1
ATOM 1286 C C . ALA A 1 170 ? 46.235 -14.838 -7.093 1.00 58.19 170 ALA A C 1
ATOM 1288 O O . ALA A 1 170 ? 47.259 -15.180 -6.496 1.00 58.19 170 ALA A O 1
ATOM 1289 N N . PRO A 1 171 ? 45.705 -13.616 -6.924 1.00 60.62 171 PRO A N 1
ATOM 1290 C CA . PRO A 1 171 ? 46.072 -12.791 -5.789 1.00 60.62 171 PRO A CA 1
ATOM 1291 C C . PRO A 1 171 ? 45.215 -13.169 -4.574 1.00 60.62 171 PRO A C 1
ATOM 1293 O O . PRO A 1 171 ? 43.986 -13.225 -4.634 1.00 60.62 171 PRO A O 1
ATOM 1296 N N . ALA A 1 172 ? 45.907 -13.440 -3.470 1.00 58.75 172 ALA A N 1
ATOM 1297 C CA . ALA A 1 172 ? 45.361 -13.618 -2.131 1.00 58.75 172 ALA A CA 1
ATOM 1298 C C . ALA A 1 172 ? 44.477 -12.423 -1.698 1.00 58.75 172 ALA A C 1
ATOM 1300 O O . ALA A 1 172 ? 44.684 -11.305 -2.176 1.00 58.75 172 ALA A O 1
ATOM 1301 N N . PRO A 1 173 ? 43.512 -12.627 -0.780 1.00 65.56 173 PRO A N 1
ATOM 1302 C CA . PRO A 1 173 ? 42.636 -11.560 -0.303 1.00 65.56 173 PRO A CA 1
ATOM 1303 C C . PRO A 1 173 ? 43.402 -10.577 0.600 1.00 65.56 173 PRO A C 1
ATOM 1305 O O . PRO A 1 173 ? 43.955 -11.000 1.618 1.00 65.56 173 PRO A O 1
ATOM 1308 N N . PRO A 1 174 ? 43.417 -9.264 0.309 1.00 58.09 174 PRO A N 1
ATOM 1309 C CA . PRO A 1 174 ? 43.864 -8.291 1.286 1.00 58.09 174 PRO A CA 1
ATOM 1310 C C . PRO A 1 174 ? 42.739 -7.990 2.283 1.00 58.09 174 PRO A C 1
ATOM 1312 O O . PRO A 1 174 ? 41.661 -7.540 1.908 1.00 58.09 174 PRO A O 1
ATOM 1315 N N . ASN A 1 175 ? 43.065 -8.221 3.553 1.00 50.66 175 ASN A N 1
ATOM 1316 C CA . ASN A 1 175 ? 42.624 -7.489 4.737 1.00 50.66 175 ASN A CA 1
ATOM 1317 C C . ASN A 1 175 ? 41.123 -7.233 4.926 1.00 50.66 175 ASN A C 1
ATOM 1319 O O . ASN A 1 175 ? 40.509 -6.370 4.301 1.00 50.66 175 ASN A O 1
ATOM 1323 N N . ALA A 1 176 ? 40.590 -7.890 5.957 1.00 52.12 176 ALA A N 1
ATOM 1324 C CA . ALA A 1 176 ? 39.443 -7.421 6.713 1.00 52.12 176 ALA A CA 1
ATOM 1325 C C . ALA A 1 176 ? 39.711 -5.994 7.224 1.00 52.12 176 ALA A C 1
ATOM 1327 O O . ALA A 1 176 ? 40.347 -5.786 8.256 1.00 52.12 176 ALA A O 1
ATOM 1328 N N . VAL A 1 177 ? 39.236 -5.000 6.477 1.00 52.25 177 VAL A N 1
ATOM 1329 C CA . VAL A 1 177 ? 39.062 -3.645 6.988 1.00 52.25 177 VAL A CA 1
ATOM 1330 C C . VAL A 1 177 ? 37.877 -3.714 7.941 1.00 52.25 177 VAL A C 1
ATOM 1332 O O . VAL A 1 177 ? 36.766 -4.065 7.540 1.00 52.25 177 VAL A O 1
ATOM 1335 N N . ALA A 1 178 ? 38.151 -3.443 9.216 1.00 54.22 178 ALA A N 1
ATOM 1336 C CA . ALA A 1 178 ? 37.148 -3.266 10.253 1.00 54.22 178 ALA A CA 1
ATOM 1337 C C . ALA A 1 178 ? 36.002 -2.383 9.727 1.00 54.22 178 ALA A C 1
ATOM 1339 O O . ALA A 1 178 ? 36.277 -1.422 9.001 1.00 54.22 178 ALA A O 1
ATOM 1340 N N . PRO A 1 179 ? 34.731 -2.668 10.068 1.00 49.91 179 PRO A N 1
ATOM 1341 C CA . PRO A 1 179 ? 33.663 -1.741 9.747 1.00 49.91 179 PRO A CA 1
ATOM 1342 C C . PRO A 1 179 ? 34.035 -0.409 10.389 1.00 49.91 179 PRO A C 1
ATOM 1344 O O . PRO A 1 179 ? 34.121 -0.306 11.613 1.00 49.91 179 PRO A O 1
ATOM 1347 N N . ALA A 1 180 ? 34.294 0.600 9.556 1.00 48.00 180 ALA A N 1
ATOM 1348 C CA . ALA A 1 180 ? 34.214 1.973 9.999 1.00 48.00 180 ALA A CA 1
ATOM 1349 C C . ALA A 1 180 ? 32.859 2.074 10.692 1.00 48.00 180 ALA A C 1
ATOM 1351 O O . ALA A 1 180 ? 31.819 1.889 10.052 1.00 48.00 180 ALA A O 1
ATOM 1352 N N . ALA A 1 181 ? 32.889 2.252 12.011 1.00 48.12 181 ALA A N 1
ATOM 1353 C CA . ALA A 1 181 ? 31.744 2.697 12.761 1.00 48.12 181 ALA A CA 1
ATOM 1354 C C . ALA A 1 181 ? 31.328 3.995 12.076 1.00 48.12 181 ALA A C 1
ATOM 1356 O O . ALA A 1 181 ? 31.946 5.041 12.259 1.00 48.12 181 ALA A O 1
ATOM 1357 N N . PHE A 1 182 ? 30.350 3.883 11.180 1.00 45.09 182 PHE A N 1
ATOM 1358 C CA . PHE A 1 182 ? 29.610 5.015 10.684 1.00 45.09 182 PHE A CA 1
ATOM 1359 C C . PHE A 1 182 ? 28.922 5.520 11.942 1.00 45.09 182 PHE A C 1
ATOM 1361 O O . PHE A 1 182 ? 27.904 4.969 12.366 1.00 45.09 182 PHE A O 1
ATOM 1368 N N . ALA A 1 183 ? 29.583 6.459 12.617 1.00 48.34 183 ALA A N 1
ATOM 1369 C CA . ALA A 1 183 ? 28.977 7.279 13.633 1.00 48.34 183 ALA A CA 1
ATOM 1370 C C . ALA A 1 183 ? 27.791 7.922 12.924 1.00 48.34 183 ALA A C 1
ATOM 1372 O O . ALA A 1 183 ? 27.924 8.835 12.110 1.00 48.34 183 ALA A O 1
ATOM 1373 N N . ASN A 1 184 ? 26.634 7.298 13.116 1.00 50.59 184 ASN A N 1
ATOM 1374 C CA . ASN A 1 184 ? 25.340 7.790 12.709 1.00 50.59 184 ASN A CA 1
ATOM 1375 C C . ASN A 1 184 ? 25.009 8.923 13.682 1.00 50.59 184 ASN A C 1
ATOM 1377 O O . ASN A 1 184 ? 24.101 8.818 14.502 1.00 50.59 184 ASN A O 1
ATOM 1381 N N . ASP A 1 185 ? 25.843 9.961 13.646 1.00 52.81 185 ASP A N 1
ATOM 1382 C CA . ASP A 1 185 ? 25.700 11.173 14.425 1.00 52.81 185 ASP A CA 1
ATOM 1383 C C . ASP A 1 185 ? 24.617 11.989 13.735 1.00 52.81 185 ASP A C 1
ATOM 1385 O O . ASP A 1 185 ? 24.882 12.849 12.897 1.00 52.81 185 ASP A O 1
ATOM 1389 N N . GLY A 1 186 ? 23.373 11.645 14.052 1.00 53.41 186 GLY A N 1
ATOM 1390 C CA . GLY A 1 186 ? 22.212 12.420 13.661 1.00 53.41 186 GLY A CA 1
ATOM 1391 C C . GLY A 1 186 ? 21.916 12.327 12.172 1.00 53.41 186 GLY A C 1
ATOM 1392 O O . GLY A 1 186 ? 22.339 13.157 11.367 1.00 53.41 186 GLY A O 1
ATOM 1393 N N . SER A 1 187 ? 21.099 11.324 11.837 1.00 62.84 187 SER A N 1
ATOM 1394 C CA . SER A 1 187 ? 20.110 11.356 10.755 1.00 62.84 187 SER A CA 1
ATOM 1395 C C . SER A 1 187 ? 19.835 12.782 10.270 1.00 62.84 187 SER A C 1
ATOM 1397 O O . SER A 1 187 ? 19.508 13.654 11.067 1.00 62.84 187 SER A O 1
ATOM 1399 N N . PHE A 1 188 ? 19.917 13.011 8.961 1.00 66.69 188 PHE A N 1
ATOM 1400 C CA . PHE A 1 188 ? 19.592 14.266 8.269 1.00 66.69 188 PHE A CA 1
ATOM 1401 C C . PHE A 1 188 ? 18.358 15.016 8.831 1.00 66.69 188 PHE A C 1
ATOM 1403 O O . PHE A 1 188 ? 18.322 16.247 8.819 1.00 66.69 188 PHE A O 1
ATOM 1410 N N . LEU A 1 189 ? 17.377 14.297 9.395 1.00 65.38 189 LEU A N 1
ATOM 1411 C CA . LEU A 1 189 ? 16.239 14.889 10.105 1.00 65.38 189 LEU A CA 1
ATOM 1412 C C . LEU A 1 189 ? 16.615 15.690 11.366 1.00 65.38 189 LEU A C 1
ATOM 1414 O O . LEU A 1 189 ? 15.993 16.716 11.630 1.00 65.38 189 LEU A O 1
ATOM 1418 N N . GLU A 1 190 ? 17.608 15.270 12.147 1.00 71.69 190 GLU A N 1
ATOM 1419 C CA . GLU A 1 190 ? 18.089 16.021 13.314 1.00 71.69 190 GLU A CA 1
ATOM 1420 C C . GLU A 1 190 ? 18.837 17.295 12.911 1.00 71.69 190 GLU A C 1
ATOM 1422 O O . GLU A 1 190 ? 18.660 18.332 13.555 1.00 71.69 190 GLU A O 1
ATOM 1427 N N . GLN A 1 191 ? 19.601 17.267 11.812 1.00 77.06 191 GLN A N 1
ATOM 1428 C CA . GLN A 1 191 ? 20.212 18.482 11.259 1.00 77.06 191 GLN A CA 1
ATOM 1429 C C . GLN A 1 191 ? 19.149 19.456 10.741 1.00 77.06 191 GLN A C 1
ATOM 1431 O O . GLN A 1 191 ? 19.219 20.651 11.033 1.00 77.06 191 GLN A O 1
ATOM 1436 N N . ALA A 1 192 ? 18.121 18.950 10.053 1.00 79.62 192 ALA A N 1
ATOM 1437 C CA . ALA A 1 192 ? 16.993 19.763 9.606 1.00 79.62 192 ALA A CA 1
ATOM 1438 C C . ALA A 1 192 ? 16.226 20.384 10.788 1.00 79.62 192 ALA A C 1
ATOM 1440 O O . ALA A 1 192 ? 15.842 21.554 10.736 1.00 79.62 192 ALA A O 1
ATOM 1441 N N . ARG A 1 193 ? 16.055 19.637 11.888 1.00 84.38 193 ARG A N 1
ATOM 1442 C CA . ARG A 1 193 ? 15.394 20.131 13.102 1.00 84.38 193 ARG A CA 1
ATOM 1443 C C . ARG A 1 193 ? 16.211 21.217 13.807 1.00 84.38 193 ARG A C 1
ATOM 1445 O O . ARG A 1 193 ? 15.648 22.250 14.159 1.00 84.38 193 ARG A O 1
ATOM 1452 N N . ARG A 1 194 ? 17.533 21.042 13.934 1.00 81.88 194 ARG A N 1
ATOM 1453 C CA . ARG A 1 194 ? 18.433 22.076 14.480 1.00 81.88 194 ARG A CA 1
ATOM 1454 C C . ARG A 1 194 ? 18.455 23.346 13.633 1.00 81.88 194 ARG A C 1
ATOM 1456 O O . ARG A 1 194 ? 18.452 24.435 14.195 1.00 81.88 194 ARG A O 1
ATOM 1463 N N . ALA A 1 195 ? 18.449 23.222 12.306 1.00 82.94 195 ALA A N 1
ATOM 1464 C CA . ALA A 1 195 ? 18.419 24.379 11.412 1.00 82.94 195 ALA A CA 1
ATOM 1465 C C . ALA A 1 195 ? 17.122 25.198 11.570 1.00 82.94 195 ALA A C 1
ATOM 1467 O O . ALA A 1 195 ? 17.164 26.427 11.617 1.00 82.94 195 ALA A O 1
ATOM 1468 N N . LEU A 1 196 ? 15.978 24.522 11.726 1.00 84.25 196 LEU A N 1
ATOM 1469 C CA . LEU A 1 196 ? 14.685 25.164 11.992 1.00 84.25 196 LEU A CA 1
ATOM 1470 C C . LEU A 1 196 ? 14.632 25.846 13.365 1.00 84.25 196 LEU A C 1
ATOM 1472 O O . LEU A 1 196 ? 14.117 26.957 13.482 1.00 84.25 196 LEU A O 1
ATOM 1476 N N . GLU A 1 197 ? 15.173 25.208 14.404 1.00 84.62 197 GLU A N 1
ATOM 1477 C CA . GLU A 1 197 ? 15.230 25.797 15.746 1.00 84.62 197 GLU A CA 1
ATOM 1478 C C . GLU A 1 197 ? 16.179 27.002 15.817 1.00 84.62 197 GLU A C 1
ATOM 1480 O O . GLU A 1 197 ? 15.856 27.985 16.485 1.00 84.62 197 GLU A O 1
ATOM 1485 N N . ALA A 1 198 ? 17.300 26.977 15.088 1.00 81.31 198 ALA A N 1
ATOM 1486 C CA . ALA A 1 198 ? 18.222 28.110 14.993 1.00 81.31 198 ALA A CA 1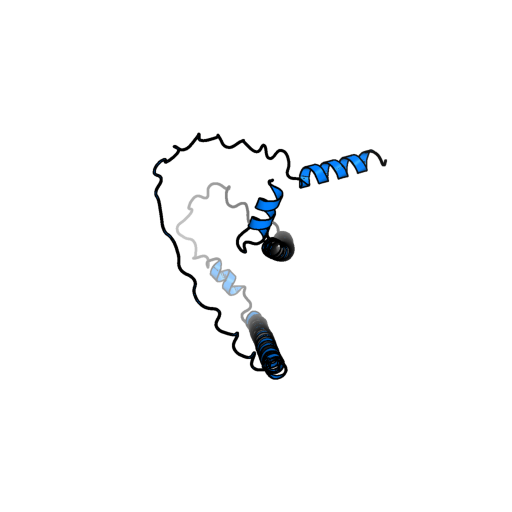
ATOM 1487 C C . ALA A 1 198 ? 17.582 29.312 14.277 1.00 81.31 198 ALA A C 1
ATOM 1489 O O . ALA A 1 198 ? 17.587 30.418 14.811 1.00 81.31 198 ALA A O 1
ATOM 1490 N N . SER A 1 199 ? 16.930 29.082 13.130 1.00 76.25 199 SER A N 1
ATOM 1491 C CA . SER A 1 199 ? 16.202 30.126 12.389 1.00 76.25 199 SER A CA 1
ATOM 1492 C C . SER A 1 199 ? 15.106 30.793 13.226 1.00 76.25 199 SER A C 1
ATOM 1494 O O . SER A 1 199 ? 14.877 31.995 13.105 1.00 76.25 199 SER A O 1
ATOM 1496 N N . LYS A 1 200 ? 14.436 30.035 14.100 1.00 81.56 200 LYS A N 1
ATOM 1497 C CA . LYS A 1 200 ? 13.368 30.559 14.957 1.00 81.56 200 LYS A CA 1
ATOM 1498 C C . LYS A 1 200 ? 13.886 31.432 16.104 1.00 81.56 200 LYS A C 1
ATOM 1500 O O . LYS A 1 200 ? 13.122 32.223 16.647 1.00 81.56 200 LYS A O 1
ATOM 1505 N N . LYS A 1 201 ? 15.158 31.285 16.482 1.00 73.06 201 LYS A N 1
ATOM 1506 C CA . LYS A 1 201 ? 15.772 32.012 17.600 1.00 73.06 201 LYS A CA 1
ATOM 1507 C C . LYS A 1 201 ? 16.391 33.350 17.184 1.00 73.06 201 LYS A C 1
ATOM 1509 O O . LYS A 1 201 ? 16.543 34.213 18.037 1.00 73.06 201 LYS A O 1
ATOM 1514 N N . GLU A 1 202 ? 16.710 33.527 15.903 1.00 63.88 202 GLU A N 1
ATOM 1515 C CA . GLU A 1 202 ? 17.270 34.780 15.360 1.00 63.88 202 GLU A CA 1
ATOM 1516 C C . GLU A 1 202 ? 16.211 35.738 14.782 1.00 63.88 202 GLU A C 1
ATOM 1518 O O . GLU A 1 202 ? 16.529 36.873 14.444 1.00 63.88 202 GLU A O 1
ATOM 1523 N N . GLY A 1 203 ? 14.953 35.299 14.668 1.00 58.69 203 GLY A N 1
ATOM 1524 C CA . GLY A 1 203 ? 13.845 36.098 14.128 1.00 58.69 203 GLY A CA 1
ATOM 1525 C C . GLY A 1 203 ? 12.893 36.693 15.173 1.00 58.69 203 GLY A C 1
ATOM 1526 O O . GLY A 1 203 ? 11.752 36.986 14.817 1.00 58.69 203 GLY A O 1
ATOM 1527 N N . GLY A 1 204 ? 13.311 36.794 16.440 1.00 44.62 204 GLY A N 1
ATOM 1528 C CA . GLY A 1 204 ? 12.519 37.329 17.556 1.00 44.62 204 GLY A CA 1
ATOM 1529 C C . GLY A 1 204 ? 13.148 38.563 18.177 1.00 44.62 204 GLY A C 1
ATOM 1530 O O . GLY A 1 204 ? 14.379 38.530 18.387 1.00 44.62 204 GLY A O 1
#

Radius of gyration: 38.23 Å; Cα contacts (8 Å, |Δi|>4): 20; chains: 1; bounding box: 89×62×110 Å

Solvent-accessible surface area (backbone atoms only — not comparable to full-atom values): 13113 Å² total; per-residue (Å²): 123,64,68,65,55,54,58,55,47,40,70,38,92,83,33,68,83,7,67,75,42,45,53,49,52,51,54,49,49,59,48,48,53,53,51,49,53,53,50,51,52,52,52,52,51,53,50,51,53,48,54,52,48,44,66,71,57,61,76,75,85,81,85,91,82,84,84,85,86,79,81,93,77,75,99,81,68,82,85,71,75,52,72,69,54,56,54,59,70,70,50,72,94,73,73,58,62,66,60,47,51,51,49,53,52,51,53,51,52,51,53,52,51,50,53,53,52,52,51,50,54,51,50,52,52,51,48,53,52,48,52,52,51,50,51,53,52,48,54,58,63,71,50,65,76,76,74,85,75,75,81,79,80,87,77,80,91,78,83,85,89,83,88,87,89,83,84,89,82,87,81,78,88,81,72,91,72,71,81,74,78,74,76,77,77,59,59,71,66,53,55,54,49,50,53,53,55,52,58,62,65,73,75,112

Foldseek 3Di:
DVVVVVVVLLPDPPRCNNPVNVVVVVVVVVVVVVVVVVVVVVVVVVVVVVVVCCVVVPVPDDDPPDDDDDDDDDPDDDPDPPPVNVVVVPDDPPDPPVVVVVVVVVVVVVVVVVVVVVVVVVVVVVVVVVVVVVVVVVVVVVPDPDDPDPDDDDDDDDDDDDDDDDDDDDDDDDDDDDPPPPPPVDDPVVVVVVVVVVVVVVVD

pLDDT: mean 73.02, std 17.09, range [38.38, 96.56]

InterPro domains:
  IPR019339 CBF1-interacting co-repressor CIR, N-terminal domain [PF10197] (14-49)
  IPR019339 CBF1-interacting co-repressor CIR, N-terminal domain [SM01083] (13-49)
  IPR040014 Corepressor interacting with RBPJ 1 [PTHR13151] (1-56)

Secondary structure (DSSP, 8-state):
-HHHHHHHHHTSTT-TTSHHHHHHHHHHHHHHHHHHHHHHHHHHHHHHHHHHHHHHHTTTTS--S---------S----PPPHHHHHHHTS-TTSSHHHHHHHHHHHHHHHHHHHHHHHHHHHHHHHHHHHHHHHHHHHHHHSPPPP-PPPPP----PPP---------PPPPP-----------S-HHHHHHHHHHHHHHH--

Sequence (204 aa):
MGDRIAGFLNKKPWHPSSFRNQEKTWLAEQRAEKEEAALRERIAEIKKEKEEEESRSGGGWVAAADNPVCKPASSNAPKRSGAADLLARARPAGASTDKEMKRTKAAAQQKDALKRADEKRKAENAEKRRRKKAKKRQAAADASPPPPVAPPPAHAVAAAPPAPHAVAAAPAPPNAVAPAAFANDGSFLEQARRALEASKKEGG

Mean predicted aligned error: 22.94 Å